Protein AF-A0A9E2FN53-F1 (afdb_monomer_lite)

Secondary structure (DSSP, 8-state):
----------SS--GGG---HHHHHHHHHHH-HHHHHHHHHHHS-HHHHTTS-HHHHHHHHHHHHHHHGGGS--S-HHHHHHHHHHHHHHHHHHHHHHHHHHHHSTTTGGGGHHHHTT--S--S--------TTTT-HHHHHHHHHHHHHHHHHHHTS-HHHHHHHHHHHHH------------

Sequence (184 aa):
MASHTVPSWTNGSNPLTSDSPAVWDRLMEAVGPASLLVVIESRMGPLLRCRVTSEDIWQETLLSAWRDRAKCEWRGLRSFRNWLLTIIDHRIRDAAEYENAAKRGGENAARLSSSLTGESSDRSHARPYPGPVGSTTPSRIAMHREQAAAMSAALETLPEELREVVRLRLFEQRVLQASLHESA

Structure (mmCIF, N/CA/C/O backbone):
data_AF-A0A9E2FN53-F1
#
_entry.id   AF-A0A9E2FN53-F1
#
loop_
_atom_site.group_PDB
_atom_site.id
_atom_site.type_symbol
_atom_site.label_atom_id
_atom_site.label_alt_id
_atom_site.label_comp_id
_atom_site.label_asym_id
_atom_site.label_entity_id
_atom_site.label_seq_id
_atom_site.pdbx_PDB_ins_code
_atom_site.Cartn_x
_atom_site.Cartn_y
_atom_site.Cartn_z
_atom_site.occupancy
_atom_site.B_iso_or_equiv
_atom_site.auth_seq_id
_atom_site.auth_comp_id
_atom_site.auth_asym_id
_atom_site.auth_atom_id
_atom_site.pdbx_PDB_model_num
ATOM 1 N N . MET A 1 1 ? -15.358 -12.481 -19.961 1.00 31.67 1 MET A N 1
ATOM 2 C CA . MET A 1 1 ? -14.074 -13.203 -19.831 1.00 31.67 1 MET A CA 1
ATOM 3 C C . MET A 1 1 ? -12.958 -12.242 -20.213 1.00 31.67 1 MET A C 1
ATOM 5 O O . MET A 1 1 ? -12.704 -12.065 -21.394 1.00 31.67 1 MET A O 1
ATOM 9 N N . ALA A 1 2 ? -12.387 -11.524 -19.243 1.00 31.00 2 ALA A N 1
ATOM 10 C CA . ALA A 1 2 ? -11.288 -10.597 -19.505 1.00 31.00 2 ALA A CA 1
ATOM 11 C C . ALA A 1 2 ? -9.974 -11.381 -19.456 1.00 31.00 2 ALA A C 1
ATOM 13 O O . ALA A 1 2 ? -9.556 -11.838 -18.393 1.00 31.00 2 ALA A O 1
ATOM 14 N N . SER A 1 3 ? -9.354 -11.583 -20.616 1.00 29.66 3 SER A N 1
ATOM 15 C CA . SER A 1 3 ? -8.007 -12.130 -20.720 1.00 29.66 3 SER A CA 1
ATOM 16 C C . SER A 1 3 ? -7.038 -11.168 -20.031 1.00 29.66 3 SER A C 1
ATOM 18 O O . SER A 1 3 ? -6.642 -10.158 -20.609 1.00 29.66 3 SER A O 1
ATOM 20 N N . HIS A 1 4 ? -6.671 -11.452 -18.780 1.00 39.59 4 HIS A N 1
ATOM 21 C CA . HIS A 1 4 ? -5.542 -10.807 -18.114 1.00 39.59 4 HIS A CA 1
ATOM 22 C C . HIS A 1 4 ? -4.253 -11.311 -18.769 1.00 39.59 4 HIS A C 1
ATOM 24 O O . HIS A 1 4 ? -3.571 -12.198 -18.258 1.00 39.59 4 HIS A O 1
ATOM 30 N N . THR A 1 5 ? -3.933 -10.771 -19.943 1.00 40.44 5 THR A N 1
ATOM 31 C CA . THR A 1 5 ? -2.620 -10.933 -20.558 1.00 40.44 5 THR A CA 1
ATOM 32 C C . THR A 1 5 ? -1.625 -10.225 -19.648 1.00 40.44 5 THR A C 1
ATOM 34 O O . THR A 1 5 ? -1.527 -8.999 -19.660 1.00 40.44 5 THR A O 1
ATOM 37 N N . VAL A 1 6 ? -0.931 -10.986 -18.798 1.00 50.19 6 VAL A N 1
ATOM 38 C CA . VAL A 1 6 ? 0.179 -10.461 -17.999 1.00 50.19 6 VAL A CA 1
ATOM 39 C C . VAL A 1 6 ? 1.179 -9.864 -18.992 1.00 50.19 6 VAL A C 1
ATOM 41 O O . VAL A 1 6 ? 1.632 -10.595 -19.876 1.00 50.19 6 VAL A O 1
ATOM 44 N N . PRO A 1 7 ? 1.504 -8.560 -18.911 1.00 55.38 7 PRO A N 1
ATOM 45 C CA . PRO A 1 7 ? 2.461 -7.962 -19.827 1.00 55.38 7 PRO A CA 1
ATOM 46 C C . PRO A 1 7 ? 3.769 -8.749 -19.750 1.00 55.38 7 PRO A C 1
ATOM 48 O O . PRO A 1 7 ? 4.306 -8.963 -18.660 1.00 55.38 7 PRO A O 1
ATOM 51 N N . SER A 1 8 ? 4.270 -9.216 -20.892 1.00 58.03 8 SER A N 1
ATOM 52 C CA . SER A 1 8 ? 5.570 -9.871 -20.965 1.00 58.03 8 SER A CA 1
ATOM 53 C C . SER A 1 8 ? 6.644 -8.808 -20.736 1.00 58.03 8 SER A C 1
ATOM 55 O O . SER A 1 8 ? 7.117 -8.164 -21.673 1.00 58.03 8 SER A O 1
ATOM 57 N N . TRP A 1 9 ? 7.001 -8.576 -19.470 1.00 64.19 9 TRP A N 1
ATOM 58 C CA . TRP A 1 9 ? 8.124 -7.730 -19.055 1.00 64.19 9 TRP A CA 1
ATOM 59 C C . TRP A 1 9 ? 9.454 -8.431 -19.386 1.00 64.19 9 TRP A C 1
ATOM 61 O O . TRP A 1 9 ? 10.271 -8.706 -18.512 1.00 64.19 9 TRP A O 1
ATOM 71 N N . THR A 1 10 ? 9.635 -8.813 -20.648 1.00 49.06 10 THR A N 1
ATOM 72 C CA . THR A 1 10 ? 10.727 -9.654 -21.135 1.00 49.06 10 THR A CA 1
ATOM 73 C C . THR A 1 10 ? 11.447 -8.928 -22.257 1.00 49.06 10 THR A C 1
ATOM 75 O O . THR A 1 10 ? 11.226 -9.231 -23.423 1.00 49.06 10 THR A O 1
ATOM 78 N N . ASN A 1 11 ? 12.281 -7.951 -21.899 1.00 47.12 11 ASN A N 1
ATOM 79 C CA . ASN A 1 11 ? 13.468 -7.597 -22.680 1.00 47.12 11 ASN A CA 1
ATOM 80 C C . ASN A 1 11 ? 14.359 -6.630 -21.886 1.00 47.12 11 ASN A C 1
ATOM 82 O O . ASN A 1 11 ? 14.246 -5.434 -22.105 1.00 47.12 11 ASN A O 1
ATOM 86 N N . GLY A 1 12 ? 15.181 -7.126 -20.948 1.00 53.44 12 GLY A N 1
ATOM 87 C CA . GLY A 1 12 ? 16.406 -6.489 -20.402 1.00 53.44 12 GLY A CA 1
ATOM 88 C C . GLY A 1 12 ? 16.379 -5.057 -19.824 1.00 53.44 12 GLY A C 1
ATOM 89 O O . GLY A 1 12 ? 17.343 -4.651 -19.185 1.00 53.44 12 GLY A O 1
ATOM 90 N N . SER A 1 13 ? 15.317 -4.284 -20.017 1.00 66.50 13 SER A N 1
ATOM 91 C CA . SER A 1 13 ? 15.192 -2.881 -19.651 1.00 66.50 13 SER A CA 1
ATOM 92 C C . SER A 1 13 ? 14.322 -2.775 -18.413 1.00 66.50 13 SER A C 1
ATOM 94 O O . SER A 1 13 ? 13.210 -3.301 -18.376 1.00 66.50 13 SER A O 1
ATOM 96 N N . ASN A 1 14 ? 14.833 -2.091 -17.393 1.00 77.75 14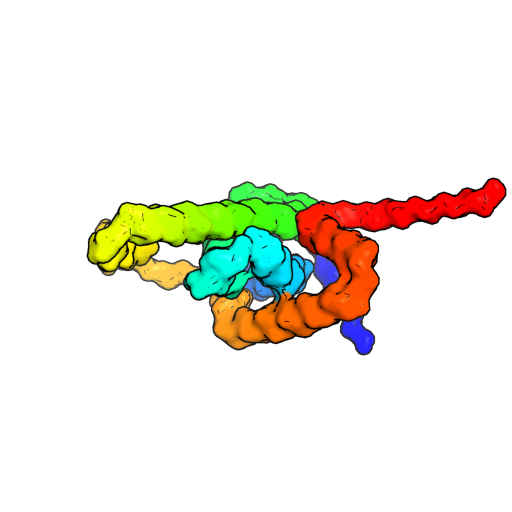 ASN A N 1
ATOM 97 C CA . ASN A 1 14 ? 14.089 -1.819 -16.175 1.00 77.75 14 ASN A CA 1
ATOM 98 C C . ASN A 1 14 ? 12.906 -0.876 -16.501 1.00 77.75 14 ASN A C 1
ATOM 100 O O . ASN A 1 14 ? 13.142 0.286 -16.837 1.00 77.75 14 ASN A O 1
ATOM 104 N N . PRO A 1 15 ? 11.635 -1.318 -16.414 1.00 81.88 15 PRO A N 1
ATOM 105 C CA . PRO A 1 15 ? 10.490 -0.455 -16.706 1.00 81.88 15 PRO A CA 1
ATOM 106 C C . PRO A 1 15 ? 10.360 0.702 -15.703 1.00 81.88 15 PRO A C 1
ATOM 108 O O . PRO A 1 15 ? 9.745 1.714 -16.025 1.00 81.88 15 PRO A O 1
ATOM 111 N N . LEU A 1 16 ? 10.975 0.590 -14.519 1.00 80.81 16 LEU A N 1
ATOM 112 C CA . LEU A 1 16 ? 10.968 1.623 -13.478 1.00 80.81 16 LEU A CA 1
ATOM 113 C C . LEU A 1 16 ? 11.791 2.856 -13.843 1.00 80.81 16 LEU A C 1
ATOM 115 O O . LEU A 1 16 ? 11.551 3.932 -13.303 1.00 80.81 16 LEU A O 1
ATOM 119 N N . THR A 1 17 ? 12.766 2.710 -14.740 1.00 80.06 17 THR A N 1
ATOM 120 C CA . THR A 1 17 ? 13.596 3.825 -15.212 1.00 80.06 17 THR A CA 1
ATOM 121 C C . THR A 1 17 ? 13.047 4.455 -16.487 1.00 80.06 17 THR A C 1
ATOM 123 O O . THR A 1 17 ? 13.680 5.346 -17.037 1.00 80.06 17 THR A O 1
ATOM 126 N N . SER A 1 18 ? 11.895 3.995 -16.987 1.00 79.88 18 SER A N 1
ATOM 127 C CA . SER A 1 18 ? 11.250 4.615 -18.140 1.00 79.88 18 SER A CA 1
ATOM 128 C C . SER A 1 18 ? 10.656 5.970 -17.755 1.00 79.88 18 SER A C 1
ATOM 130 O O . SER A 1 18 ? 9.928 6.072 -16.770 1.00 79.88 18 SER A O 1
ATOM 132 N N . ASP A 1 19 ? 10.899 6.991 -18.576 1.00 74.44 19 ASP A N 1
ATOM 133 C CA . ASP A 1 19 ? 10.274 8.312 -18.423 1.00 74.44 19 ASP A CA 1
ATOM 134 C C . ASP A 1 19 ? 8.833 8.357 -18.965 1.00 74.44 19 ASP A C 1
ATOM 136 O O . ASP A 1 19 ? 8.161 9.383 -18.876 1.00 74.44 19 ASP A O 1
ATOM 140 N N . SER A 1 20 ? 8.333 7.257 -19.541 1.00 79.19 20 SER A N 1
ATOM 141 C CA . SER A 1 20 ? 6.978 7.188 -20.088 1.00 79.19 20 SER A CA 1
ATOM 142 C C . SER A 1 20 ? 5.936 6.962 -18.981 1.00 79.19 20 SER A C 1
ATOM 144 O O . SER A 1 20 ? 5.936 5.894 -18.358 1.00 79.19 20 SER A O 1
ATOM 146 N N . PRO A 1 21 ? 4.958 7.875 -18.797 1.00 76.00 21 PRO A N 1
ATOM 147 C CA . PRO A 1 21 ? 3.884 7.691 -17.816 1.00 76.00 21 PRO A CA 1
ATOM 148 C C . PRO A 1 21 ? 3.045 6.431 -18.075 1.00 76.00 21 PRO A C 1
ATOM 150 O O . PRO A 1 21 ? 2.583 5.782 -17.143 1.00 76.00 21 PRO A O 1
ATOM 153 N N . ALA A 1 22 ? 2.899 6.032 -19.342 1.00 80.69 22 ALA A N 1
ATOM 154 C CA . ALA A 1 22 ? 2.131 4.848 -19.721 1.00 80.69 22 ALA A CA 1
ATOM 155 C C . ALA A 1 22 ? 2.781 3.534 -19.252 1.00 80.69 22 ALA A C 1
ATOM 157 O O . ALA A 1 22 ? 2.076 2.561 -18.985 1.00 80.69 22 ALA A O 1
ATOM 158 N N . VAL A 1 23 ? 4.116 3.485 -19.159 1.00 83.88 23 VAL A N 1
ATOM 159 C CA . VAL A 1 23 ? 4.836 2.308 -18.646 1.00 83.88 23 VAL A CA 1
ATOM 160 C C . VAL A 1 23 ? 4.596 2.166 -17.148 1.00 83.88 23 VAL A C 1
ATOM 162 O O . VAL A 1 23 ? 4.296 1.066 -16.683 1.00 83.88 23 VAL A O 1
ATOM 165 N N . TRP A 1 24 ? 4.650 3.281 -16.418 1.00 83.44 24 TRP A N 1
ATOM 166 C CA . TRP A 1 24 ? 4.342 3.315 -14.993 1.00 83.44 24 TRP A CA 1
ATOM 167 C C . TRP A 1 24 ? 2.896 2.904 -14.711 1.00 83.44 24 TRP A C 1
ATOM 169 O O . TRP A 1 24 ? 2.668 2.018 -13.892 1.00 83.44 24 TRP A O 1
ATOM 179 N N . ASP A 1 25 ? 1.927 3.468 -15.435 1.00 83.44 25 ASP A N 1
ATOM 180 C CA . ASP A 1 25 ? 0.513 3.130 -15.256 1.00 83.44 25 ASP A CA 1
ATOM 181 C C . ASP A 1 25 ? 0.260 1.634 -15.484 1.00 83.44 25 ASP A C 1
ATOM 183 O O . ASP A 1 25 ? -0.358 0.976 -14.653 1.00 83.44 25 ASP A O 1
ATOM 187 N N . ARG A 1 26 ? 0.798 1.049 -16.564 1.00 85.50 26 ARG A N 1
ATOM 188 C CA . ARG A 1 26 ? 0.669 -0.400 -16.815 1.00 85.50 26 ARG A CA 1
ATOM 189 C C . ARG A 1 26 ? 1.312 -1.240 -15.720 1.00 85.50 26 ARG A C 1
ATOM 191 O O . ARG A 1 26 ? 0.805 -2.313 -15.400 1.00 85.50 26 ARG A O 1
ATOM 198 N N . LEU A 1 27 ? 2.428 -0.776 -15.165 1.00 87.44 27 LEU A N 1
ATOM 199 C CA . LEU A 1 27 ? 3.096 -1.460 -14.070 1.00 87.44 27 LEU A CA 1
ATOM 200 C C . LEU A 1 27 ? 2.262 -1.406 -12.785 1.00 87.44 27 LEU A C 1
ATOM 202 O O . LEU A 1 27 ? 2.138 -2.424 -12.104 1.00 87.44 27 LEU A O 1
ATOM 206 N N . MET A 1 28 ? 1.660 -0.252 -12.491 1.00 87.50 28 MET A N 1
ATOM 207 C CA . MET A 1 28 ? 0.747 -0.072 -11.364 1.00 87.50 28 MET A CA 1
ATOM 208 C C . MET A 1 28 ? -0.486 -0.966 -11.491 1.00 87.50 28 MET A C 1
ATOM 210 O O . MET A 1 28 ? -0.826 -1.666 -10.543 1.00 87.50 28 MET A O 1
ATOM 214 N N . GLU A 1 29 ? -1.104 -1.039 -12.668 1.00 88.56 29 GLU A N 1
ATOM 215 C CA . GLU A 1 29 ? -2.225 -1.960 -12.895 1.00 88.56 29 GLU A CA 1
ATOM 216 C C . GLU A 1 29 ? -1.788 -3.428 -12.739 1.00 88.56 29 GLU A C 1
ATOM 218 O O . GLU A 1 29 ? -2.484 -4.231 -12.116 1.00 88.56 29 GLU A O 1
ATOM 223 N N . ALA A 1 30 ? -0.596 -3.789 -13.231 1.00 87.88 30 ALA A N 1
ATOM 224 C CA . ALA A 1 30 ? -0.082 -5.154 -13.146 1.00 87.88 30 ALA A CA 1
ATOM 225 C C . ALA A 1 30 ? 0.218 -5.607 -11.707 1.00 87.88 30 ALA A C 1
ATOM 227 O O . ALA A 1 30 ? 0.055 -6.789 -11.399 1.00 87.88 30 ALA A O 1
ATOM 228 N N . VAL A 1 31 ? 0.641 -4.706 -10.808 1.00 87.75 31 VAL A N 1
ATOM 229 C CA . VAL A 1 31 ? 0.847 -5.072 -9.394 1.00 87.75 31 VAL A CA 1
ATOM 230 C C . VAL A 1 31 ? -0.462 -5.288 -8.637 1.00 87.75 31 VAL A C 1
ATOM 232 O O . VAL A 1 31 ? -0.418 -5.882 -7.563 1.00 87.75 31 VAL A O 1
ATOM 235 N N . GLY A 1 32 ? -1.606 -4.867 -9.184 1.00 89.06 32 GLY A N 1
ATOM 236 C CA . GLY A 1 32 ? -2.933 -5.051 -8.599 1.00 89.06 32 GLY A CA 1
ATOM 237 C C . GLY A 1 32 ? -3.188 -4.144 -7.389 1.00 89.06 32 GLY A C 1
ATOM 238 O O . GLY A 1 32 ? -3.173 -4.643 -6.259 1.00 89.06 32 GLY A O 1
ATOM 239 N N . PRO A 1 33 ? -3.464 -2.842 -7.585 1.00 90.31 33 PRO A N 1
ATOM 240 C CA . PRO A 1 33 ? -3.586 -1.862 -6.500 1.00 90.31 33 PRO A CA 1
ATOM 241 C C . PRO A 1 33 ? -4.686 -2.197 -5.489 1.00 90.31 33 PRO A C 1
ATOM 243 O O . PRO A 1 33 ? -4.452 -2.110 -4.288 1.00 90.31 33 PRO A O 1
ATOM 246 N N . ALA A 1 34 ? -5.841 -2.694 -5.945 1.00 89.75 34 ALA A N 1
ATOM 247 C CA . ALA A 1 34 ? -6.929 -3.128 -5.063 1.00 89.75 34 ALA A CA 1
ATOM 248 C C . ALA A 1 34 ? -6.468 -4.188 -4.045 1.00 89.75 34 ALA A C 1
ATOM 250 O O . ALA A 1 34 ? -6.806 -4.140 -2.866 1.00 89.75 34 ALA A O 1
ATOM 251 N N . SER A 1 35 ? -5.619 -5.121 -4.483 1.00 90.88 35 SER A N 1
ATOM 252 C CA . SER A 1 35 ? -5.038 -6.145 -3.608 1.00 90.88 35 SER A CA 1
ATOM 253 C C . SER A 1 35 ? -4.026 -5.598 -2.611 1.00 90.88 35 SER A C 1
ATOM 255 O O . SER A 1 35 ? -3.898 -6.143 -1.519 1.00 90.88 35 SER A O 1
ATOM 257 N N . LEU A 1 36 ? -3.324 -4.517 -2.958 1.00 92.69 36 LEU A N 1
ATOM 258 C CA . LEU A 1 36 ? -2.435 -3.824 -2.032 1.00 92.69 36 LEU A CA 1
ATOM 259 C C . LEU A 1 36 ? -3.226 -2.997 -1.017 1.00 92.69 36 LEU A C 1
ATOM 261 O O . LEU A 1 36 ? -2.848 -2.999 0.146 1.00 92.69 36 LEU A O 1
ATOM 265 N N . LEU A 1 37 ? -4.346 -2.380 -1.409 1.00 92.81 37 LEU A N 1
ATOM 266 C CA . LEU A 1 37 ? -5.246 -1.683 -0.483 1.00 92.81 37 LEU A CA 1
ATOM 267 C C . LEU A 1 37 ? -5.807 -2.628 0.584 1.00 92.81 37 LEU A C 1
ATOM 269 O O . LEU A 1 37 ? -5.724 -2.314 1.766 1.00 92.81 37 LEU A O 1
ATOM 273 N N . VAL A 1 38 ? -6.261 -3.826 0.204 1.00 91.25 38 VAL A N 1
ATOM 274 C CA . VAL A 1 38 ? -6.703 -4.835 1.187 1.00 91.25 38 VAL A CA 1
ATOM 275 C C . VAL A 1 38 ? -5.562 -5.269 2.110 1.00 91.25 38 VAL A C 1
ATOM 277 O O . VAL A 1 38 ? -5.758 -5.425 3.316 1.00 91.25 38 VAL A O 1
ATOM 280 N N . VAL A 1 39 ? -4.342 -5.414 1.582 1.00 91.56 39 VAL A N 1
ATOM 281 C CA . VAL A 1 39 ? -3.162 -5.701 2.411 1.00 91.56 39 VAL A CA 1
ATOM 282 C C . VAL A 1 39 ? -2.886 -4.558 3.390 1.00 91.56 39 VAL A C 1
ATOM 284 O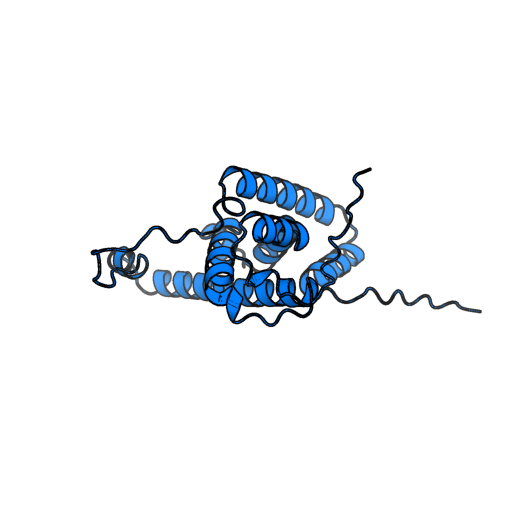 O . VAL A 1 39 ? -2.689 -4.831 4.575 1.00 91.56 39 VAL A O 1
ATOM 287 N N . ILE A 1 40 ? -2.919 -3.305 2.932 1.00 93.12 40 ILE A N 1
ATOM 288 C CA . ILE A 1 40 ? -2.750 -2.109 3.766 1.00 93.12 40 ILE A CA 1
ATOM 289 C C . ILE A 1 40 ? -3.788 -2.110 4.886 1.00 93.12 40 ILE A C 1
ATOM 291 O O . ILE A 1 40 ? -3.415 -2.083 6.057 1.00 93.12 40 ILE A O 1
ATOM 295 N N . GLU A 1 41 ? -5.073 -2.239 4.551 1.00 91.38 41 GLU A N 1
ATOM 296 C CA . GLU A 1 41 ? -6.154 -2.275 5.536 1.00 91.38 41 GLU A CA 1
ATOM 297 C C . GLU A 1 41 ? -5.912 -3.362 6.567 1.00 91.38 41 GLU A C 1
ATOM 299 O O . GLU A 1 41 ? -5.932 -3.093 7.765 1.00 91.38 41 GLU A O 1
ATOM 304 N N . SER A 1 42 ? -5.583 -4.572 6.126 1.00 88.94 42 SER A N 1
ATOM 305 C CA . SER A 1 42 ? -5.343 -5.700 7.020 1.00 88.94 42 SER A CA 1
ATOM 306 C C . SER A 1 42 ? -4.152 -5.510 7.976 1.00 88.94 42 SER A C 1
ATOM 308 O O . SER A 1 42 ? -4.135 -6.130 9.039 1.00 88.94 42 SER A O 1
ATOM 310 N N . ARG A 1 43 ? -3.178 -4.660 7.613 1.00 90.12 43 ARG A N 1
ATOM 311 C CA . ARG A 1 43 ? -1.990 -4.319 8.415 1.00 90.12 43 ARG A CA 1
ATOM 312 C C . ARG A 1 43 ? -2.226 -3.126 9.338 1.00 90.12 43 ARG A C 1
ATOM 314 O O . ARG A 1 43 ? -1.605 -3.040 10.395 1.00 90.12 43 ARG A O 1
ATOM 321 N N . MET A 1 44 ? -3.123 -2.214 8.971 1.00 90.19 44 MET A N 1
ATOM 322 C CA . MET A 1 44 ? -3.506 -1.096 9.827 1.00 90.19 44 MET A CA 1
ATOM 323 C C . MET A 1 44 ? -4.295 -1.627 11.028 1.00 90.19 44 MET A C 1
ATOM 325 O O . MET A 1 44 ? -5.359 -2.216 10.868 1.00 90.19 44 MET A O 1
ATOM 329 N N . GLY A 1 45 ? -3.795 -1.427 12.248 1.00 86.62 45 GLY A N 1
ATOM 330 C CA . GLY A 1 45 ? -4.569 -1.742 13.451 1.00 86.62 45 GLY A CA 1
ATOM 331 C C . GLY A 1 45 ? -5.860 -0.903 13.532 1.00 86.62 45 GLY A C 1
ATOM 332 O O . GLY A 1 45 ? -5.905 0.185 12.951 1.00 86.62 45 GLY A O 1
ATOM 333 N N . PRO A 1 46 ? -6.894 -1.335 14.286 1.00 85.19 46 PRO A N 1
ATOM 334 C CA . PRO A 1 46 ? -8.192 -0.648 14.341 1.00 85.19 46 PRO A CA 1
ATOM 335 C C . PRO A 1 46 ? -8.085 0.843 14.684 1.00 85.19 46 PRO A C 1
ATOM 337 O O . PRO A 1 46 ? -8.744 1.675 14.074 1.00 85.19 46 PRO A O 1
ATOM 340 N N . LEU A 1 47 ? -7.192 1.192 15.616 1.00 84.31 47 LEU A N 1
ATOM 341 C CA . LEU A 1 47 ? -6.967 2.575 16.038 1.00 84.31 47 LEU A CA 1
ATOM 342 C C . LEU A 1 47 ? -6.364 3.459 14.940 1.00 84.31 47 LEU A C 1
ATOM 344 O O . LEU A 1 47 ? -6.678 4.645 14.890 1.00 84.31 47 LEU A O 1
ATOM 348 N N . LEU A 1 48 ? -5.497 2.899 14.091 1.00 87.56 48 LEU A N 1
ATOM 349 C CA . LEU A 1 48 ? -4.883 3.636 12.989 1.00 87.56 48 LEU A CA 1
ATOM 350 C C . LEU A 1 48 ? -5.904 3.879 11.872 1.00 87.56 48 LEU A C 1
ATOM 352 O O . LEU A 1 48 ? -5.981 4.990 11.356 1.00 87.56 48 LEU A O 1
ATOM 356 N N . ARG A 1 49 ? -6.753 2.883 11.572 1.00 88.25 49 ARG A N 1
ATOM 357 C CA . ARG A 1 49 ? -7.827 3.002 10.566 1.00 88.25 49 ARG A CA 1
ATOM 358 C C . ARG A 1 49 ? -8.856 4.090 10.887 1.00 88.25 49 ARG A C 1
ATOM 360 O O . ARG A 1 49 ? -9.490 4.606 9.978 1.00 88.25 49 ARG A O 1
ATOM 367 N N . CYS A 1 50 ? -9.027 4.456 12.159 1.00 87.44 50 CYS A N 1
ATOM 368 C CA . CYS A 1 50 ? -9.922 5.552 12.545 1.00 87.44 50 CYS A CA 1
ATOM 369 C C . CYS A 1 50 ? -9.385 6.948 12.187 1.00 87.44 50 CYS A C 1
ATOM 371 O O . CYS A 1 50 ? -10.130 7.918 12.302 1.00 87.44 50 CYS A O 1
ATOM 373 N N . ARG A 1 51 ? -8.097 7.075 11.849 1.00 86.06 51 ARG A N 1
ATOM 374 C CA . ARG A 1 51 ? -7.424 8.375 11.674 1.00 86.06 51 ARG A CA 1
ATOM 375 C C . ARG A 1 51 ? -6.737 8.533 10.329 1.00 86.06 51 ARG A C 1
ATOM 377 O O . ARG A 1 51 ? -6.648 9.646 9.831 1.00 86.06 51 ARG A O 1
ATOM 384 N N . VAL A 1 52 ? -6.270 7.428 9.764 1.00 89.75 52 VAL A N 1
ATOM 385 C CA . VAL A 1 52 ? -5.578 7.377 8.480 1.00 89.75 52 VAL A CA 1
ATOM 386 C C . VAL A 1 52 ? -6.324 6.395 7.594 1.00 89.75 52 VAL A C 1
ATOM 388 O O . VAL A 1 52 ? -6.715 5.318 8.058 1.00 89.75 52 VAL A O 1
ATOM 391 N N . THR A 1 53 ? -6.530 6.750 6.329 1.00 89.88 53 THR A N 1
ATOM 392 C CA . THR A 1 53 ? -7.159 5.844 5.365 1.00 89.88 53 THR A CA 1
ATOM 393 C C . THR A 1 53 ? -6.114 4.956 4.686 1.00 89.88 53 THR A C 1
ATOM 395 O O . THR A 1 53 ? -4.931 5.290 4.605 1.00 89.88 53 THR A O 1
ATOM 398 N N . SER A 1 54 ? -6.537 3.797 4.178 1.00 90.69 54 SER A N 1
ATOM 399 C CA . SER A 1 54 ? -5.671 2.922 3.376 1.00 90.69 54 SER A CA 1
ATOM 400 C C . SER A 1 54 ? -5.208 3.594 2.077 1.00 90.69 54 SER A C 1
ATOM 402 O O . SER A 1 54 ? -4.104 3.328 1.601 1.00 90.69 54 SER A O 1
ATOM 404 N N . GLU A 1 55 ? -6.021 4.505 1.540 1.00 89.38 55 GLU A N 1
ATOM 405 C CA . GLU A 1 55 ? -5.696 5.331 0.378 1.00 89.38 55 GLU A CA 1
ATOM 406 C C . GLU A 1 55 ? -4.565 6.316 0.662 1.00 89.38 55 GLU A C 1
ATOM 408 O O . GLU A 1 55 ? -3.677 6.438 -0.177 1.00 89.38 55 GLU A O 1
ATOM 413 N N . ASP A 1 56 ? -4.542 6.959 1.833 1.00 89.44 56 ASP A N 1
ATOM 414 C CA . ASP A 1 56 ? -3.465 7.890 2.205 1.00 89.44 56 ASP A CA 1
ATOM 415 C C . ASP A 1 56 ? -2.115 7.160 2.232 1.00 89.44 56 ASP A C 1
ATOM 417 O O . ASP A 1 56 ? -1.142 7.579 1.601 1.00 89.44 56 ASP A O 1
ATOM 421 N N . ILE A 1 57 ? -2.082 5.982 2.867 1.00 92.38 57 ILE A N 1
ATOM 422 C CA . ILE A 1 57 ? -0.900 5.110 2.887 1.00 92.38 57 ILE A CA 1
ATOM 423 C C . ILE A 1 57 ? -0.495 4.692 1.468 1.00 92.38 57 ILE A C 1
ATOM 425 O O . ILE A 1 57 ? 0.697 4.659 1.138 1.00 92.38 57 ILE A O 1
ATOM 429 N N . TRP A 1 58 ? -1.464 4.360 0.612 1.00 92.00 58 TRP A N 1
ATOM 430 C CA . TRP A 1 58 ? -1.197 3.983 -0.773 1.00 92.00 58 TRP A CA 1
ATOM 431 C C . TRP A 1 58 ? -0.632 5.149 -1.592 1.00 92.00 58 TRP A C 1
ATOM 433 O O . TRP A 1 58 ? 0.347 4.971 -2.317 1.00 92.00 58 TRP A O 1
ATOM 443 N N . GLN A 1 59 ? -1.178 6.354 -1.443 1.00 88.69 59 GLN A N 1
ATOM 444 C CA . GLN A 1 59 ? -0.684 7.556 -2.113 1.00 88.69 59 GLN A CA 1
ATOM 445 C C . GLN A 1 59 ? 0.755 7.880 -1.694 1.00 88.69 59 GLN A C 1
ATOM 447 O O . GLN A 1 59 ? 1.616 8.079 -2.554 1.00 88.69 59 GLN A O 1
ATOM 452 N N . GLU A 1 60 ? 1.062 7.853 -0.395 1.00 89.81 60 GLU A N 1
ATOM 453 C CA . GLU A 1 60 ? 2.431 8.049 0.097 1.00 89.81 60 GLU A CA 1
ATOM 454 C C . GLU A 1 60 ? 3.398 6.966 -0.396 1.00 89.81 60 GLU A C 1
ATOM 456 O O . GLU A 1 60 ? 4.565 7.244 -0.705 1.00 89.81 60 GLU A O 1
ATOM 461 N N . THR A 1 61 ? 2.909 5.727 -0.499 1.00 92.25 61 THR A N 1
ATOM 462 C CA . THR A 1 61 ? 3.662 4.611 -1.075 1.00 92.25 61 THR A CA 1
ATOM 463 C C . THR A 1 61 ? 4.010 4.899 -2.529 1.00 92.25 61 THR A C 1
ATOM 465 O O . THR A 1 61 ? 5.171 4.757 -2.904 1.00 92.25 61 THR A O 1
ATOM 468 N N . LEU A 1 62 ? 3.048 5.343 -3.343 1.00 89.75 62 LEU A N 1
ATOM 469 C CA . LEU A 1 62 ? 3.274 5.683 -4.749 1.00 89.75 62 LEU A CA 1
ATOM 470 C C . LEU A 1 62 ? 4.277 6.828 -4.914 1.00 89.75 62 LEU A C 1
ATOM 472 O O . LEU A 1 62 ? 5.164 6.742 -5.764 1.00 89.75 62 LEU A O 1
ATOM 476 N N . LEU A 1 63 ? 4.183 7.870 -4.084 1.00 88.25 63 LEU A N 1
ATOM 477 C CA . LEU A 1 63 ? 5.126 8.993 -4.095 1.00 88.25 63 LEU A CA 1
ATOM 478 C C . LEU A 1 63 ? 6.549 8.538 -3.744 1.00 88.25 63 LEU A C 1
ATOM 480 O O . LEU A 1 63 ? 7.507 8.871 -4.447 1.00 88.25 63 LEU A O 1
ATOM 484 N N . SER A 1 64 ? 6.685 7.732 -2.689 1.00 89.06 64 SER A N 1
ATOM 485 C CA . SER A 1 64 ? 7.972 7.169 -2.267 1.00 89.06 64 SER A CA 1
ATOM 486 C C . SER A 1 64 ? 8.543 6.236 -3.335 1.00 89.06 64 SER A C 1
ATOM 488 O O . SER A 1 64 ? 9.713 6.346 -3.696 1.00 89.06 64 SER A O 1
ATOM 490 N N . ALA A 1 65 ? 7.703 5.369 -3.903 1.00 91.12 65 ALA A N 1
ATOM 491 C CA . ALA A 1 65 ? 8.077 4.447 -4.965 1.00 91.12 65 ALA A CA 1
ATOM 492 C C . ALA A 1 65 ? 8.536 5.193 -6.219 1.00 91.12 65 ALA A C 1
ATOM 494 O O . ALA A 1 65 ? 9.548 4.827 -6.805 1.00 91.12 65 ALA A O 1
ATOM 495 N N . TRP A 1 66 ? 7.852 6.268 -6.616 1.00 86.81 66 TRP A N 1
ATOM 496 C CA . TRP A 1 66 ? 8.268 7.088 -7.751 1.00 86.81 66 TRP A CA 1
ATOM 497 C C . TRP A 1 66 ? 9.623 7.758 -7.510 1.00 86.81 66 TRP A C 1
ATOM 499 O O . TRP A 1 66 ? 10.490 7.745 -8.388 1.00 86.81 66 TRP A O 1
ATOM 509 N N . ARG A 1 67 ? 9.829 8.328 -6.318 1.00 86.62 67 ARG A N 1
ATOM 510 C CA . ARG A 1 67 ? 11.088 8.985 -5.943 1.00 86.62 67 ARG A CA 1
ATOM 511 C C . ARG A 1 67 ? 12.257 8.000 -5.923 1.00 86.62 67 ARG A C 1
ATOM 513 O O . ARG A 1 67 ? 13.327 8.304 -6.440 1.00 86.62 67 ARG A O 1
ATOM 520 N N . ASP A 1 68 ? 12.045 6.823 -5.346 1.00 87.88 68 ASP A N 1
ATOM 521 C CA . ASP A 1 68 ? 13.086 5.822 -5.113 1.00 87.88 68 ASP A CA 1
ATOM 522 C C . ASP A 1 68 ? 13.148 4.741 -6.214 1.00 87.88 68 ASP A C 1
ATOM 524 O O . ASP A 1 68 ? 13.916 3.786 -6.096 1.00 87.88 68 ASP A O 1
ATOM 528 N N . ARG A 1 69 ? 12.407 4.903 -7.324 1.00 87.06 69 ARG A N 1
ATOM 529 C CA . ARG A 1 69 ? 12.284 3.915 -8.420 1.00 87.06 69 ARG A CA 1
ATOM 530 C C . ARG A 1 69 ? 13.619 3.465 -9.014 1.00 87.06 69 ARG A C 1
ATOM 532 O O . ARG A 1 69 ? 13.769 2.301 -9.367 1.00 87.06 69 ARG A O 1
ATOM 539 N N . ALA A 1 70 ? 14.605 4.364 -9.072 1.00 85.38 70 ALA A N 1
ATOM 540 C CA . ALA A 1 70 ? 15.948 4.070 -9.576 1.00 85.38 70 ALA A CA 1
ATOM 541 C C . ALA A 1 70 ? 16.764 3.156 -8.642 1.00 85.38 70 ALA A C 1
ATOM 543 O O . ALA A 1 70 ? 17.705 2.509 -9.089 1.00 85.38 70 ALA A O 1
ATOM 544 N N . LYS A 1 71 ? 16.409 3.090 -7.351 1.00 85.75 71 LYS A N 1
ATOM 545 C CA . LYS A 1 71 ? 17.059 2.224 -6.353 1.00 85.75 71 LYS A CA 1
ATOM 546 C C . LYS A 1 71 ? 16.483 0.807 -6.350 1.00 85.75 71 LYS A C 1
ATOM 548 O O . LYS A 1 71 ? 17.066 -0.084 -5.739 1.00 85.75 71 LYS A O 1
ATOM 553 N N . CYS A 1 72 ? 15.326 0.596 -6.976 1.00 85.00 72 CYS A N 1
ATOM 554 C CA . CYS A 1 72 ? 14.688 -0.709 -7.025 1.00 85.00 72 CYS A CA 1
ATOM 555 C C . CYS A 1 72 ? 15.383 -1.597 -8.062 1.00 85.00 72 CYS A C 1
ATOM 557 O O . CYS A 1 72 ? 15.396 -1.302 -9.261 1.00 85.00 72 CYS A O 1
ATOM 559 N N . GLU A 1 73 ? 15.937 -2.715 -7.599 1.00 84.81 73 GLU A N 1
ATOM 560 C CA . GLU A 1 73 ? 16.480 -3.734 -8.484 1.00 84.81 73 GLU A CA 1
ATOM 561 C C . GLU A 1 73 ? 15.336 -4.513 -9.148 1.00 84.81 73 GLU A C 1
ATOM 563 O O . GLU A 1 73 ? 14.602 -5.282 -8.513 1.00 84.81 73 GLU A O 1
ATOM 568 N N . TRP A 1 74 ? 15.173 -4.311 -10.454 1.00 86.00 74 TRP A N 1
ATOM 569 C CA . TRP A 1 74 ? 14.147 -4.999 -11.223 1.00 86.00 74 TRP A CA 1
ATOM 570 C C . TRP A 1 74 ? 14.534 -6.456 -11.483 1.00 86.00 74 TRP A C 1
ATOM 572 O O . TRP A 1 74 ? 15.399 -6.752 -12.303 1.00 86.00 74 TRP A O 1
ATOM 582 N N . ARG A 1 75 ? 13.825 -7.378 -10.827 1.00 86.31 75 ARG A N 1
ATOM 583 C CA . ARG A 1 75 ? 13.883 -8.830 -11.068 1.00 86.31 75 ARG A CA 1
ATOM 584 C C . ARG A 1 75 ? 12.523 -9.377 -11.521 1.00 86.31 75 ARG A C 1
ATOM 586 O O . ARG A 1 75 ? 12.245 -10.568 -11.400 1.00 86.31 75 ARG A O 1
ATOM 593 N N . GLY A 1 76 ? 11.660 -8.488 -12.017 1.00 86.25 76 GLY A N 1
ATOM 594 C CA . GLY A 1 76 ? 10.293 -8.776 -12.440 1.00 86.25 76 GLY A CA 1
ATOM 595 C C . GLY A 1 76 ? 9.218 -8.211 -11.508 1.00 86.25 76 GLY A C 1
ATOM 596 O O . GLY A 1 76 ? 9.484 -7.659 -10.440 1.00 86.25 76 GLY A O 1
ATOM 597 N N . LEU A 1 77 ? 7.960 -8.396 -11.910 1.00 86.38 77 LEU A N 1
ATOM 598 C CA . LEU A 1 77 ? 6.791 -7.813 -11.242 1.00 86.38 77 LEU A CA 1
ATOM 599 C C . LEU A 1 77 ? 6.666 -8.214 -9.762 1.00 86.38 77 LEU A C 1
ATOM 601 O O . LEU A 1 77 ? 6.260 -7.414 -8.925 1.00 86.38 77 LEU A O 1
ATOM 605 N N . ARG A 1 78 ? 7.053 -9.449 -9.432 1.00 85.88 78 ARG A N 1
ATOM 606 C CA . ARG A 1 78 ? 7.059 -9.973 -8.061 1.00 85.88 78 ARG A CA 1
ATOM 607 C C . ARG A 1 78 ? 8.047 -9.235 -7.158 1.00 85.88 78 ARG A C 1
ATOM 609 O O . ARG A 1 78 ? 7.685 -8.877 -6.042 1.00 85.88 78 ARG A O 1
ATOM 616 N N . SER A 1 79 ? 9.283 -9.007 -7.617 1.00 87.56 79 SER A N 1
ATOM 617 C CA . SER A 1 79 ? 10.279 -8.291 -6.806 1.00 87.56 79 SER A CA 1
ATOM 618 C C . SER A 1 79 ? 9.854 -6.843 -6.594 1.00 87.56 79 SER A C 1
ATOM 620 O O . SER A 1 79 ? 9.979 -6.321 -5.491 1.00 87.56 79 SER A O 1
ATOM 622 N N . PHE A 1 80 ? 9.270 -6.235 -7.626 1.00 89.88 80 PHE A N 1
ATOM 623 C CA . PHE A 1 80 ? 8.725 -4.892 -7.544 1.00 89.88 80 PHE A CA 1
ATOM 624 C C . PHE A 1 80 ? 7.553 -4.791 -6.561 1.00 89.88 80 PHE A C 1
ATOM 626 O O . PHE A 1 80 ? 7.548 -3.918 -5.697 1.00 89.88 80 PHE A O 1
ATOM 633 N N . ARG A 1 81 ? 6.591 -5.720 -6.612 1.00 90.62 81 ARG A N 1
ATOM 634 C CA . ARG A 1 81 ? 5.493 -5.754 -5.637 1.00 90.62 81 ARG A CA 1
ATOM 635 C C . ARG A 1 81 ? 6.002 -5.960 -4.208 1.00 90.62 81 ARG A C 1
ATOM 637 O O . ARG A 1 81 ? 5.515 -5.291 -3.304 1.00 90.62 81 ARG A O 1
ATOM 644 N N . ASN A 1 82 ? 6.983 -6.837 -3.992 1.00 90.31 82 ASN A N 1
ATOM 645 C CA . ASN A 1 82 ? 7.589 -7.017 -2.668 1.00 90.31 82 ASN A CA 1
ATOM 646 C C . ASN A 1 82 ? 8.259 -5.732 -2.168 1.00 90.31 82 ASN A C 1
ATOM 648 O O . ASN A 1 82 ? 8.118 -5.384 -1.001 1.00 90.31 82 ASN A O 1
ATOM 652 N N . TRP A 1 83 ? 8.929 -5.001 -3.057 1.00 92.56 83 TRP A N 1
ATOM 653 C CA . TRP A 1 83 ? 9.497 -3.698 -2.732 1.00 92.56 83 TRP A CA 1
ATOM 654 C C . TRP A 1 83 ? 8.419 -2.670 -2.351 1.00 92.56 83 TRP A C 1
ATOM 656 O O . TRP A 1 83 ? 8.575 -1.975 -1.349 1.00 92.56 83 TRP A O 1
ATOM 666 N N . LEU A 1 84 ? 7.284 -2.630 -3.064 1.00 93.44 84 LEU A N 1
ATOM 667 C CA . LEU A 1 84 ? 6.133 -1.804 -2.672 1.00 93.44 84 LEU A CA 1
ATOM 668 C C . LEU A 1 84 ? 5.589 -2.191 -1.291 1.00 93.44 84 LEU A C 1
ATOM 670 O O . LEU A 1 84 ? 5.295 -1.309 -0.492 1.00 93.44 84 LEU A O 1
ATOM 674 N N . LEU A 1 85 ? 5.495 -3.488 -0.980 1.00 92.56 85 LEU A N 1
ATOM 675 C CA . LEU A 1 85 ? 5.073 -3.960 0.344 1.00 92.56 85 LEU A CA 1
ATOM 676 C C . LEU A 1 85 ? 6.024 -3.488 1.454 1.00 92.56 85 LEU A C 1
ATOM 678 O O . LEU A 1 85 ? 5.555 -3.116 2.525 1.00 92.56 85 LEU A O 1
ATOM 682 N N . THR A 1 86 ? 7.333 -3.434 1.193 1.00 93.44 86 THR A N 1
ATOM 683 C CA . THR A 1 86 ? 8.306 -2.861 2.137 1.00 93.44 86 THR A CA 1
ATOM 684 C C . THR A 1 86 ? 8.065 -1.369 2.369 1.00 93.44 86 THR A C 1
ATOM 686 O O . THR A 1 86 ? 8.103 -0.909 3.507 1.00 93.44 86 THR A O 1
ATOM 689 N N . ILE A 1 87 ? 7.783 -0.603 1.310 1.00 94.38 87 ILE A N 1
ATOM 690 C CA . ILE A 1 87 ? 7.446 0.823 1.438 1.00 94.38 87 ILE A CA 1
ATOM 691 C C . ILE A 1 87 ? 6.155 0.990 2.248 1.00 94.38 87 ILE A C 1
ATOM 693 O O . ILE A 1 87 ? 6.130 1.803 3.170 1.00 94.38 87 ILE A O 1
ATOM 697 N N . ILE A 1 88 ? 5.126 0.188 1.956 1.00 94.50 88 ILE A N 1
ATOM 698 C CA . ILE A 1 88 ? 3.853 0.166 2.689 1.00 94.50 88 ILE A CA 1
ATOM 699 C C . ILE A 1 88 ? 4.087 -0.077 4.182 1.00 94.50 88 ILE A C 1
ATOM 701 O O . ILE A 1 88 ? 3.568 0.671 5.005 1.00 94.50 88 ILE A O 1
ATOM 705 N N . ASP A 1 89 ? 4.889 -1.080 4.546 1.00 93.50 89 ASP A N 1
ATOM 706 C CA . ASP A 1 89 ? 5.185 -1.379 5.953 1.00 93.50 89 ASP A CA 1
ATOM 707 C C . ASP A 1 89 ? 5.860 -0.209 6.665 1.00 93.50 89 ASP A C 1
ATOM 709 O O . ASP A 1 89 ? 5.523 0.102 7.810 1.00 93.50 89 ASP A O 1
ATOM 713 N N . HIS A 1 90 ? 6.777 0.478 5.981 1.00 94.31 90 HIS A N 1
ATOM 714 C CA . HIS A 1 90 ? 7.377 1.694 6.513 1.00 94.31 90 HIS A CA 1
ATOM 715 C C . HIS A 1 90 ? 6.341 2.813 6.674 1.00 94.31 90 HIS A C 1
ATOM 717 O O . HIS A 1 90 ? 6.309 3.439 7.724 1.00 94.31 90 HIS A O 1
ATOM 723 N N . ARG A 1 91 ? 5.460 3.046 5.688 1.00 93.75 91 ARG A N 1
ATOM 724 C CA . ARG A 1 91 ? 4.414 4.085 5.788 1.00 93.75 91 ARG A CA 1
ATOM 725 C C . ARG A 1 91 ? 3.431 3.813 6.929 1.00 93.75 91 ARG A C 1
ATOM 727 O O . ARG A 1 91 ? 3.102 4.722 7.680 1.00 93.75 91 ARG A O 1
ATOM 734 N N . ILE A 1 92 ? 3.004 2.562 7.109 1.00 93.00 92 ILE A N 1
ATOM 735 C CA . ILE A 1 92 ? 2.103 2.179 8.209 1.00 93.00 92 ILE A CA 1
ATOM 736 C C . ILE A 1 92 ? 2.780 2.393 9.568 1.00 93.00 92 ILE A C 1
ATOM 738 O O . ILE A 1 92 ? 2.140 2.901 10.491 1.00 93.00 92 ILE A O 1
ATOM 742 N N . ARG A 1 93 ? 4.063 2.023 9.701 1.00 92.75 93 ARG A N 1
ATOM 743 C CA . ARG A 1 93 ? 4.834 2.264 10.928 1.00 92.75 93 ARG A CA 1
ATOM 744 C C . ARG A 1 93 ? 4.951 3.761 11.217 1.00 92.75 93 ARG A C 1
ATOM 746 O O . ARG A 1 93 ? 4.606 4.168 12.322 1.00 92.75 93 ARG A O 1
ATOM 753 N N . ASP A 1 94 ? 5.367 4.555 10.235 1.00 91.25 94 ASP A N 1
ATOM 754 C CA . ASP A 1 94 ? 5.536 6.004 10.384 1.00 91.25 94 ASP A CA 1
ATOM 755 C C . ASP A 1 94 ? 4.214 6.674 10.798 1.00 91.25 94 ASP A C 1
ATOM 757 O O . ASP A 1 94 ? 4.185 7.471 11.737 1.00 91.25 94 ASP A O 1
ATOM 761 N N . ALA A 1 95 ? 3.095 6.287 10.173 1.00 90.31 95 ALA A N 1
ATOM 762 C CA . ALA A 1 95 ? 1.768 6.784 10.528 1.00 90.31 95 ALA A CA 1
ATOM 763 C C . ALA A 1 95 ? 1.367 6.398 11.965 1.00 90.31 95 ALA A C 1
ATOM 765 O O . ALA A 1 95 ? 0.861 7.224 12.724 1.00 90.31 95 ALA A O 1
ATOM 766 N N . ALA A 1 96 ? 1.631 5.157 12.386 1.00 89.44 96 ALA A N 1
ATOM 767 C CA . ALA A 1 96 ? 1.362 4.723 13.755 1.00 89.44 96 ALA A CA 1
ATOM 768 C C . ALA A 1 96 ? 2.224 5.471 14.789 1.00 89.44 96 ALA A C 1
ATOM 770 O O . ALA A 1 96 ? 1.735 5.836 15.862 1.00 89.44 96 ALA A O 1
ATOM 771 N N . GLU A 1 97 ? 3.501 5.705 14.488 1.00 88.44 97 GLU A N 1
ATOM 772 C CA . GLU A 1 97 ? 4.419 6.461 15.344 1.00 88.44 97 GLU A CA 1
ATOM 773 C C . GLU A 1 97 ? 3.994 7.924 15.470 1.00 88.44 97 GLU A C 1
ATOM 775 O O . GLU A 1 97 ? 3.947 8.446 16.590 1.00 88.44 97 GLU A O 1
ATOM 780 N N . TYR A 1 98 ? 3.605 8.548 14.357 1.00 85.75 98 TYR A N 1
ATOM 781 C CA . TYR A 1 98 ? 3.068 9.904 14.328 1.00 85.75 98 TYR A CA 1
ATOM 782 C C . TYR A 1 98 ? 1.828 10.039 15.217 1.00 85.75 98 TYR A C 1
ATOM 784 O O . TYR A 1 98 ? 1.787 10.893 16.105 1.00 85.75 98 TYR A O 1
ATOM 792 N N . GLU A 1 99 ? 0.860 9.133 15.072 1.00 84.62 99 GLU A N 1
ATOM 793 C CA . GLU A 1 99 ? -0.363 9.138 15.877 1.00 84.62 99 GLU A CA 1
ATOM 794 C C . GLU A 1 99 ? -0.093 8.931 17.374 1.00 84.62 99 GLU A C 1
ATOM 796 O O . GLU A 1 99 ? -0.738 9.539 18.234 1.00 84.62 99 GLU A O 1
ATOM 801 N N . ASN A 1 100 ? 0.890 8.097 17.715 1.00 81.12 100 ASN A N 1
ATOM 802 C CA . ASN A 1 100 ? 1.304 7.887 19.101 1.00 81.12 100 ASN A CA 1
ATOM 803 C C . ASN A 1 100 ? 2.083 9.083 19.672 1.00 81.12 100 ASN A C 1
ATOM 805 O O . ASN A 1 100 ? 1.995 9.360 20.870 1.00 81.12 100 ASN A O 1
ATOM 809 N N . ALA A 1 101 ? 2.851 9.803 18.855 1.00 82.12 101 ALA A N 1
ATOM 810 C CA . ALA A 1 101 ? 3.514 11.041 19.258 1.00 82.12 101 ALA A CA 1
ATOM 811 C C . ALA A 1 101 ? 2.499 12.179 19.459 1.00 82.12 101 ALA A C 1
ATOM 813 O O . ALA A 1 101 ? 2.526 12.835 20.501 1.00 82.12 101 ALA A O 1
ATOM 814 N N . ALA A 1 102 ? 1.546 12.341 18.536 1.00 72.88 102 ALA A N 1
ATOM 815 C CA . ALA A 1 102 ? 0.481 13.339 18.616 1.00 72.88 102 ALA A CA 1
ATOM 816 C C . ALA A 1 102 ? -0.388 13.167 19.876 1.00 72.88 102 ALA A C 1
ATOM 818 O O . ALA A 1 102 ? -0.726 14.148 20.534 1.00 72.88 102 ALA A O 1
ATOM 819 N N . LYS A 1 103 ? -0.681 11.920 20.279 1.00 70.44 103 LYS A N 1
ATOM 820 C CA . LYS A 1 103 ? -1.389 11.619 21.540 1.00 70.44 103 LYS A CA 1
ATOM 821 C C . LYS A 1 103 ? -0.596 11.986 22.800 1.00 70.44 103 LYS A C 1
ATOM 823 O O . LYS A 1 103 ? -1.205 12.321 23.811 1.00 70.44 103 LYS A O 1
ATOM 828 N N . ARG A 1 104 ? 0.740 11.904 22.766 1.00 64.19 104 ARG A N 1
ATOM 829 C CA . ARG A 1 104 ? 1.611 12.213 23.918 1.00 64.19 104 ARG A CA 1
ATOM 830 C C . ARG A 1 104 ? 1.857 13.714 24.104 1.00 64.19 104 ARG A C 1
ATOM 832 O O . ARG A 1 104 ? 2.225 14.122 25.198 1.00 64.19 104 ARG A O 1
ATOM 839 N N . GLY A 1 105 ? 1.653 14.524 23.064 1.00 59.38 105 GLY A N 1
ATOM 840 C CA . GLY A 1 105 ? 1.942 15.964 23.049 1.00 59.38 105 GLY A CA 1
ATOM 841 C C . GLY A 1 105 ? 0.707 16.867 23.060 1.00 59.38 105 GLY A C 1
ATOM 842 O O . GLY A 1 105 ? 0.699 17.844 22.312 1.00 59.38 105 GLY A O 1
ATOM 843 N N . GLY A 1 106 ? -0.322 16.523 23.850 1.00 49.06 106 GLY A N 1
ATOM 844 C CA . GLY A 1 106 ? -1.605 17.236 23.945 1.00 49.06 106 GLY A CA 1
ATOM 845 C C . GLY A 1 106 ? -1.512 18.752 23.711 1.00 49.06 106 GLY A C 1
ATOM 846 O O . GLY A 1 106 ? -0.681 19.438 24.299 1.00 49.06 106 GLY A O 1
ATOM 847 N N . GLU A 1 107 ? -2.354 19.237 22.796 1.00 49.81 107 GLU A N 1
ATOM 848 C CA . GLU A 1 107 ? -2.606 20.648 22.445 1.00 49.81 107 GLU A CA 1
ATOM 849 C C . GLU A 1 107 ? -1.473 21.459 21.781 1.00 49.81 107 GLU A C 1
ATOM 851 O O . GLU A 1 107 ? -1.765 22.492 21.183 1.00 49.81 107 GLU A O 1
ATOM 856 N N . ASN A 1 108 ? -0.221 20.988 21.736 1.00 45.78 108 ASN A N 1
ATOM 857 C CA . ASN A 1 108 ? 0.871 21.715 21.053 1.00 45.78 108 ASN A CA 1
ATOM 858 C C . ASN A 1 108 ? 1.259 21.168 19.665 1.00 45.78 108 ASN A C 1
ATOM 860 O O . ASN A 1 108 ? 2.023 21.809 18.938 1.00 45.78 108 ASN A O 1
ATOM 864 N N . ALA A 1 109 ? 0.697 20.031 19.241 1.00 47.00 109 ALA A N 1
ATOM 865 C CA . ALA A 1 109 ? 0.991 19.422 17.936 1.00 47.00 109 ALA A CA 1
ATOM 866 C C . ALA A 1 109 ? 0.443 20.213 16.727 1.00 47.00 109 ALA A C 1
ATOM 868 O O . ALA A 1 109 ? 0.881 19.987 15.601 1.00 47.00 109 ALA A O 1
ATOM 869 N N . ALA A 1 110 ? -0.444 21.193 16.941 1.00 46.41 110 ALA A N 1
ATOM 870 C CA . ALA A 1 110 ? -0.928 22.078 15.877 1.00 46.41 110 ALA A CA 1
ATOM 871 C C . ALA A 1 110 ? 0.182 22.973 15.285 1.00 46.41 110 ALA A C 1
ATOM 873 O O . ALA A 1 110 ? 0.070 23.418 14.146 1.00 46.41 110 ALA A O 1
ATOM 874 N N . ARG A 1 111 ? 1.291 23.198 16.010 1.00 43.22 111 ARG A N 1
ATOM 875 C CA . ARG A 1 111 ? 2.444 23.956 15.486 1.00 43.22 111 ARG A CA 1
ATOM 876 C C . ARG A 1 111 ? 3.378 23.131 14.602 1.00 43.22 111 ARG A C 1
ATOM 878 O O . ARG A 1 111 ? 4.148 23.716 13.853 1.00 43.22 111 ARG A O 1
ATOM 885 N N . LEU A 1 112 ? 3.289 21.800 14.643 1.00 45.16 112 LEU A N 1
ATOM 886 C CA . LEU A 1 112 ? 4.089 20.922 13.785 1.00 45.16 112 LEU A CA 1
ATOM 887 C C . LEU A 1 112 ? 3.385 20.588 12.460 1.00 45.16 112 LEU A C 1
ATOM 889 O O . LEU A 1 112 ? 3.924 19.840 11.651 1.00 45.16 112 LEU A O 1
ATOM 893 N N . SER A 1 113 ? 2.199 21.151 12.208 1.00 40.22 113 SER A N 1
ATOM 894 C CA . SER A 1 113 ? 1.531 21.026 10.909 1.00 40.22 113 SER A CA 1
ATOM 895 C C . SER A 1 113 ? 2.309 21.720 9.782 1.00 40.22 113 SER A C 1
ATOM 897 O O . SER A 1 113 ? 2.118 21.342 8.633 1.00 40.22 113 SER A O 1
ATOM 899 N N . SER A 1 114 ? 3.194 22.685 10.080 1.00 38.84 114 SER A N 1
ATOM 900 C CA . SER A 1 114 ? 4.043 23.335 9.064 1.00 38.84 114 SER A CA 1
ATOM 901 C C . SER A 1 114 ? 5.350 22.588 8.780 1.00 38.84 114 SER A C 1
ATOM 903 O O . SER A 1 114 ? 5.951 22.760 7.723 1.00 38.84 114 SER A O 1
ATOM 905 N N . SER A 1 115 ? 5.806 21.725 9.696 1.00 38.97 115 SER A N 1
ATOM 906 C CA . SER A 1 115 ? 7.080 21.005 9.534 1.00 38.97 115 SER A CA 1
ATOM 907 C C . SER A 1 115 ? 6.936 19.681 8.778 1.00 38.97 115 SER A C 1
ATOM 909 O O . SER A 1 115 ? 7.915 19.195 8.220 1.00 38.97 115 SER A O 1
ATOM 911 N N . LEU A 1 116 ? 5.727 19.112 8.718 1.00 42.19 116 LEU A N 1
ATOM 912 C CA . LEU A 1 116 ? 5.432 17.907 7.926 1.00 42.19 116 LEU A CA 1
ATOM 913 C C . LEU A 1 116 ? 5.032 18.252 6.485 1.00 42.19 116 LEU A C 1
ATOM 915 O O . LEU A 1 116 ? 5.287 17.473 5.572 1.00 42.19 116 LEU A O 1
ATOM 919 N N . THR A 1 117 ? 4.514 19.463 6.253 1.00 43.22 117 THR A N 1
ATOM 920 C CA . THR A 1 117 ? 4.458 20.100 4.930 1.00 43.22 117 THR A CA 1
ATOM 921 C C . THR A 1 117 ? 5.795 20.769 4.619 1.00 43.22 117 THR A C 1
ATOM 923 O O . THR A 1 117 ? 5.821 21.970 4.396 1.00 43.22 117 THR A O 1
ATOM 926 N N . GLY A 1 118 ? 6.901 20.021 4.696 1.00 40.62 118 GLY A N 1
ATOM 927 C CA . GLY A 1 118 ? 8.283 20.477 4.507 1.00 40.62 118 GLY A CA 1
ATOM 928 C C . GLY A 1 118 ? 8.473 21.943 4.096 1.00 40.62 118 GLY A C 1
ATOM 929 O O . GLY A 1 118 ? 8.721 22.228 2.927 1.00 40.62 118 GLY A O 1
ATOM 930 N N . GLU A 1 119 ? 8.431 22.872 5.056 1.00 42.16 119 GLU A N 1
ATOM 931 C CA . GLU A 1 119 ? 9.062 24.183 4.901 1.00 42.16 119 GLU A CA 1
ATOM 932 C C . GLU A 1 119 ? 10.569 23.992 5.094 1.00 42.16 119 GLU A C 1
ATOM 934 O O . GLU A 1 119 ? 11.170 24.397 6.085 1.00 42.16 119 GLU A O 1
ATOM 939 N N . SER A 1 120 ? 11.185 23.324 4.117 1.00 38.00 120 SER A N 1
ATOM 940 C CA . SER A 1 120 ? 12.557 23.638 3.765 1.00 38.00 120 SER A CA 1
ATOM 941 C C . SER A 1 120 ? 12.485 24.879 2.888 1.00 38.00 120 SER A C 1
ATOM 943 O O . SER A 1 120 ? 11.832 24.911 1.846 1.00 38.00 120 SER A O 1
ATOM 945 N N . SER A 1 121 ? 13.090 25.935 3.398 1.00 43.19 121 SER A N 1
ATOM 946 C CA . SER A 1 121 ? 13.347 27.211 2.759 1.00 43.19 121 SER A CA 1
ATOM 947 C C . SER A 1 121 ? 14.004 27.050 1.381 1.00 43.19 121 SER A C 1
ATOM 949 O O . SER A 1 121 ? 15.223 27.113 1.283 1.00 43.19 121 SER A O 1
ATOM 951 N N . ASP A 1 122 ? 13.199 26.866 0.333 1.00 36.62 122 ASP A N 1
ATOM 952 C CA . ASP A 1 122 ? 13.508 27.275 -1.042 1.00 36.62 122 ASP A CA 1
ATOM 953 C C . ASP A 1 122 ? 12.216 27.359 -1.882 1.00 36.62 122 ASP A C 1
ATOM 955 O O . ASP A 1 122 ? 11.825 26.446 -2.609 1.00 36.62 122 ASP A O 1
ATOM 959 N N . ARG A 1 123 ? 11.486 28.472 -1.740 1.00 40.12 123 ARG A N 1
ATOM 960 C CA . ARG A 1 123 ? 10.309 28.800 -2.569 1.00 40.12 123 ARG A CA 1
ATOM 961 C C . ARG A 1 123 ? 10.689 29.439 -3.915 1.00 40.12 123 ARG A C 1
ATOM 963 O O . ARG A 1 123 ? 9.837 30.034 -4.571 1.00 40.12 123 ARG A O 1
ATOM 970 N N . SER A 1 124 ? 11.929 29.276 -4.374 1.00 42.84 124 SER A N 1
ATOM 971 C CA . SER A 1 124 ? 12.376 29.702 -5.702 1.00 42.84 124 SER A CA 1
ATOM 972 C C . SER A 1 124 ? 12.705 28.494 -6.584 1.00 42.84 124 SER A C 1
ATOM 974 O O . SER A 1 124 ? 13.763 27.895 -6.481 1.00 42.84 124 SER A O 1
ATOM 976 N N . HIS A 1 125 ? 11.803 28.184 -7.522 1.00 38.34 125 HIS A N 1
ATOM 977 C CA . HIS A 1 125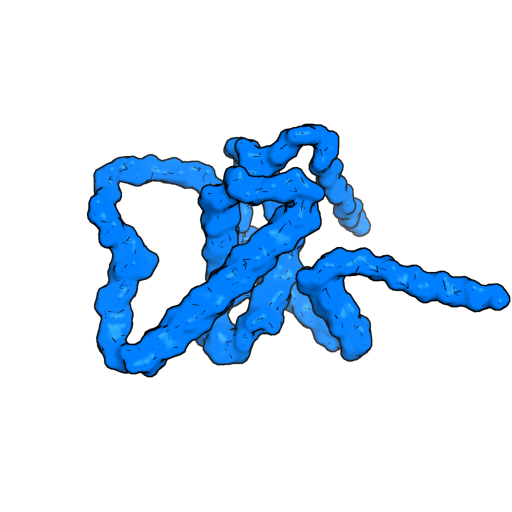 ? 12.037 27.314 -8.692 1.00 38.34 125 HIS A CA 1
ATOM 978 C C . HIS A 1 125 ? 11.959 25.784 -8.528 1.00 38.34 125 HIS A C 1
ATOM 980 O O . HIS A 1 125 ? 12.649 25.049 -9.238 1.00 38.34 125 HIS A O 1
ATOM 986 N N . ALA A 1 126 ? 11.010 25.265 -7.746 1.00 41.06 126 ALA A N 1
ATOM 987 C CA . ALA A 1 126 ? 10.576 23.880 -7.941 1.00 41.06 126 ALA A CA 1
ATOM 988 C C . ALA A 1 126 ? 9.796 23.763 -9.268 1.00 41.06 126 ALA A C 1
ATOM 990 O O . ALA A 1 126 ? 8.591 24.007 -9.334 1.00 41.06 126 ALA A O 1
ATOM 991 N N . ARG A 1 127 ? 10.503 23.424 -10.356 1.00 40.09 127 ARG A N 1
ATOM 992 C CA . ARG A 1 127 ? 9.896 22.926 -11.603 1.00 40.09 127 ARG A CA 1
ATOM 993 C C . ARG A 1 127 ? 8.819 21.884 -11.252 1.00 40.09 127 ARG A C 1
ATOM 995 O O . ARG A 1 127 ? 9.101 21.038 -10.402 1.00 40.09 127 ARG A O 1
ATOM 1002 N N . PRO A 1 128 ? 7.643 21.874 -11.910 1.00 42.97 128 PRO A N 1
ATOM 1003 C CA . PRO A 1 128 ? 6.695 20.779 -11.756 1.00 42.97 128 PRO A CA 1
ATOM 1004 C C . PRO A 1 128 ? 7.413 19.495 -12.163 1.00 42.97 128 PRO A C 1
ATOM 1006 O O . PRO A 1 128 ? 7.740 19.298 -13.334 1.00 42.97 128 PRO A O 1
ATOM 1009 N N . TYR A 1 129 ? 7.747 18.656 -11.187 1.00 46.00 129 TYR A N 1
ATOM 1010 C CA . TYR A 1 129 ? 8.262 17.329 -11.470 1.00 46.00 129 TYR A CA 1
ATOM 1011 C C . TYR A 1 129 ? 7.132 16.595 -12.203 1.00 46.00 129 TYR A C 1
ATOM 1013 O O . TYR A 1 129 ? 6.015 16.571 -11.678 1.00 46.00 129 TYR A O 1
ATOM 1021 N N . PRO A 1 130 ? 7.359 16.025 -13.398 1.00 50.44 130 PRO A N 1
ATOM 1022 C CA . PRO A 1 130 ? 6.348 15.232 -14.077 1.00 50.44 130 PRO A CA 1
ATOM 1023 C C . PRO A 1 130 ? 6.225 13.908 -13.316 1.00 50.44 130 PRO A C 1
ATOM 1025 O O . PRO A 1 130 ? 6.842 12.905 -13.659 1.00 50.44 130 PRO A O 1
ATOM 1028 N N . GLY A 1 131 ? 5.510 13.927 -12.191 1.00 51.59 131 GLY A N 1
ATOM 1029 C CA . GLY A 1 131 ? 5.066 12.716 -11.518 1.00 51.59 131 GLY A CA 1
ATOM 1030 C C . GLY A 1 131 ? 4.076 11.964 -12.411 1.00 51.59 131 GLY A C 1
ATOM 1031 O O . GLY A 1 131 ? 3.535 12.543 -13.358 1.00 51.59 131 GLY A O 1
ATOM 1032 N N . PRO A 1 132 ? 3.811 10.681 -12.140 1.00 53.00 132 PRO A N 1
ATOM 1033 C CA . PRO A 1 132 ? 2.888 9.885 -12.927 1.00 53.00 132 PRO A CA 1
ATOM 1034 C C . PRO A 1 132 ? 1.467 10.346 -12.603 1.00 53.00 132 PRO A C 1
ATOM 1036 O O . PRO A 1 132 ? 0.802 9.815 -11.719 1.00 53.00 132 PRO A O 1
ATOM 1039 N N . VAL A 1 133 ? 1.015 11.375 -13.318 1.00 56.28 133 VAL A N 1
ATOM 1040 C CA . VAL A 1 133 ? -0.289 12.018 -13.118 1.00 56.28 133 VAL A CA 1
ATOM 1041 C C . VAL A 1 133 ? -1.445 11.030 -13.333 1.00 56.28 133 VAL A C 1
ATOM 1043 O O . VAL A 1 133 ? -2.541 11.275 -12.853 1.00 56.28 133 VAL A O 1
ATOM 1046 N N . GLY A 1 134 ? -1.202 9.909 -14.029 1.00 60.28 134 GLY A N 1
ATOM 1047 C CA . GLY A 1 134 ? -2.184 8.871 -14.353 1.00 60.28 134 GLY A CA 1
ATOM 1048 C C . GLY A 1 134 ? -2.573 7.982 -13.167 1.00 60.28 1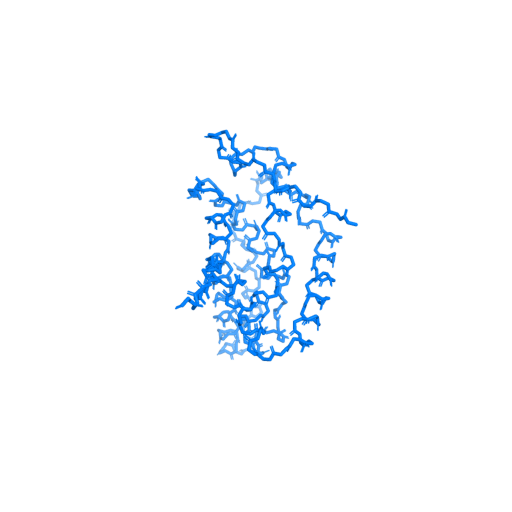34 GLY A C 1
ATOM 1049 O O . GLY A 1 134 ? -3.748 7.942 -12.798 1.00 60.28 134 GLY A O 1
ATOM 1050 N N . SER A 1 135 ? -1.610 7.284 -12.554 1.00 57.22 135 SER A N 1
ATOM 1051 C CA . SER A 1 135 ? -1.853 6.316 -11.465 1.00 57.22 135 SER A CA 1
ATOM 1052 C C . SER A 1 135 ? -2.386 6.918 -10.159 1.00 57.22 135 SER A C 1
ATOM 1054 O O . SER A 1 135 ? -2.940 6.197 -9.336 1.00 57.22 135 SER A O 1
ATOM 1056 N N . THR A 1 136 ? -2.225 8.228 -9.963 1.00 60.59 136 THR A N 1
ATOM 1057 C CA . THR A 1 136 ? -2.668 8.951 -8.758 1.00 60.59 136 THR A CA 1
ATOM 1058 C C . THR A 1 136 ? -3.881 9.847 -9.013 1.00 60.59 136 THR A C 1
ATOM 1060 O O . THR A 1 136 ? -4.238 10.653 -8.155 1.00 60.59 136 THR A O 1
ATOM 1063 N N . THR A 1 137 ? -4.542 9.728 -10.173 1.00 71.56 137 THR A N 1
ATOM 1064 C CA . THR A 1 137 ? -5.782 10.479 -10.414 1.00 71.56 137 THR A CA 1
ATOM 1065 C C . THR A 1 137 ? -6.856 10.104 -9.382 1.00 71.56 137 THR A C 1
ATOM 1067 O O . THR A 1 137 ? -7.051 8.913 -9.118 1.00 71.56 137 THR A O 1
ATOM 1070 N N . PRO A 1 138 ? -7.625 11.077 -8.851 1.00 69.25 138 PRO A N 1
ATOM 1071 C CA . PRO A 1 138 ? -8.688 10.804 -7.878 1.00 69.25 138 PRO A CA 1
ATOM 1072 C C . PRO A 1 138 ? -9.686 9.730 -8.342 1.00 69.25 138 PRO A C 1
ATOM 1074 O O . PRO A 1 138 ? -10.113 8.891 -7.556 1.00 69.25 138 PRO A O 1
ATOM 1077 N N . SER A 1 139 ? -10.003 9.702 -9.641 1.00 75.44 139 SER A N 1
ATOM 1078 C CA . SER A 1 139 ? -10.904 8.706 -10.233 1.00 75.44 139 SER A CA 1
ATOM 1079 C C . SER A 1 139 ? -10.350 7.277 -10.174 1.00 75.44 139 SER A C 1
ATOM 1081 O O . SER A 1 139 ? -11.098 6.352 -9.864 1.00 75.44 139 SER A O 1
ATOM 1083 N N . ARG A 1 140 ? -9.048 7.071 -10.419 1.00 80.88 140 ARG A N 1
ATOM 1084 C CA . ARG A 1 140 ? -8.437 5.734 -10.324 1.00 80.88 140 ARG A CA 1
ATOM 1085 C C . ARG A 1 140 ? -8.338 5.255 -8.889 1.00 80.88 140 ARG A C 1
ATOM 1087 O O . ARG A 1 140 ? -8.577 4.082 -8.626 1.00 80.88 140 ARG A O 1
ATOM 1094 N N . ILE A 1 141 ? -8.029 6.157 -7.963 1.00 79.38 141 ILE A N 1
ATOM 1095 C CA . ILE A 1 141 ? -7.987 5.834 -6.536 1.00 79.38 141 ILE A CA 1
ATOM 1096 C C . ILE A 1 141 ? -9.373 5.379 -6.065 1.00 79.38 141 ILE A C 1
ATOM 1098 O O . ILE A 1 141 ? -9.480 4.305 -5.475 1.00 79.38 141 ILE A O 1
ATOM 1102 N N . ALA A 1 142 ? -10.433 6.110 -6.429 1.00 82.31 142 ALA A N 1
ATOM 1103 C CA . ALA A 1 142 ? -11.812 5.713 -6.143 1.00 82.31 142 ALA A CA 1
ATOM 1104 C C . ALA A 1 142 ? -12.162 4.340 -6.750 1.00 82.31 142 ALA A C 1
ATOM 1106 O O . ALA A 1 142 ? -12.676 3.468 -6.054 1.00 82.31 142 ALA A O 1
ATOM 1107 N N . MET A 1 143 ? -11.793 4.099 -8.013 1.00 87.19 143 MET A N 1
ATOM 1108 C CA . MET A 1 143 ? -11.988 2.800 -8.667 1.00 87.19 143 MET A CA 1
ATOM 1109 C C . MET A 1 143 ? -11.269 1.661 -7.920 1.00 87.19 143 MET A C 1
ATOM 1111 O O . MET A 1 143 ? -11.842 0.592 -7.712 1.00 87.19 143 MET A O 1
ATOM 1115 N N . HIS A 1 144 ? -10.018 1.861 -7.499 1.00 87.12 144 HIS A N 1
ATOM 1116 C CA . HIS A 1 144 ? -9.275 0.849 -6.748 1.00 87.12 144 HIS A CA 1
ATOM 1117 C C . HIS A 1 144 ? -9.865 0.606 -5.358 1.00 87.12 144 HIS A C 1
ATOM 1119 O O . HIS A 1 144 ? -9.863 -0.538 -4.906 1.00 87.12 144 HIS A O 1
ATOM 1125 N N . ARG A 1 145 ? -10.400 1.643 -4.705 1.00 87.00 145 ARG A N 1
ATOM 1126 C CA . ARG A 1 145 ? -11.124 1.523 -3.434 1.00 87.00 145 ARG A CA 1
ATOM 1127 C C . ARG A 1 145 ? -12.380 0.670 -3.594 1.00 87.00 145 ARG A C 1
ATOM 1129 O O . ARG A 1 145 ? -12.589 -0.251 -2.811 1.00 87.00 145 ARG A O 1
ATOM 1136 N N . GLU A 1 146 ? -13.191 0.930 -4.616 1.00 90.12 146 GLU A N 1
ATOM 1137 C CA . GLU A 1 146 ? -14.392 0.134 -4.905 1.00 90.12 146 GLU A CA 1
ATOM 1138 C C . GLU A 1 146 ? -14.040 -1.333 -5.179 1.00 90.12 146 GLU A C 1
ATOM 1140 O O . GLU A 1 146 ? -14.656 -2.242 -4.621 1.00 90.12 146 GLU A O 1
ATOM 1145 N N . GLN A 1 147 ? -12.993 -1.576 -5.973 1.00 89.75 147 GLN A N 1
ATOM 1146 C CA . GLN A 1 147 ? -12.482 -2.925 -6.231 1.00 89.75 147 GLN A CA 1
ATOM 1147 C C . GLN A 1 147 ? -11.963 -3.606 -4.957 1.00 89.75 147 GLN A C 1
ATOM 1149 O O . GLN A 1 147 ? -12.210 -4.795 -4.756 1.00 89.75 147 GLN A O 1
ATOM 1154 N N . ALA A 1 148 ? -11.253 -2.874 -4.094 1.00 89.62 148 ALA A N 1
ATOM 1155 C CA . ALA A 1 148 ? -10.755 -3.388 -2.822 1.00 89.62 148 ALA A CA 1
ATOM 1156 C C . ALA A 1 148 ? -11.911 -3.754 -1.886 1.00 89.62 148 ALA A C 1
ATOM 1158 O O . ALA A 1 148 ? -11.904 -4.844 -1.325 1.00 89.62 148 ALA A O 1
ATOM 1159 N N . ALA A 1 149 ? -12.938 -2.906 -1.790 1.00 88.38 149 ALA A N 1
ATOM 1160 C CA . ALA A 1 149 ? -14.132 -3.173 -0.995 1.00 88.38 149 ALA A CA 1
ATOM 1161 C C . ALA A 1 149 ? -14.888 -4.413 -1.496 1.00 88.38 149 ALA A C 1
ATOM 1163 O O . ALA A 1 149 ? -15.233 -5.289 -0.703 1.00 88.38 149 ALA A O 1
ATOM 1164 N N . ALA A 1 150 ? -15.086 -4.532 -2.814 1.00 89.81 150 ALA A N 1
ATOM 1165 C CA . ALA A 1 150 ? -15.711 -5.708 -3.417 1.00 89.81 150 ALA A CA 1
ATOM 1166 C C . ALA A 1 150 ? -14.901 -6.988 -3.155 1.00 89.81 150 ALA A C 1
ATOM 1168 O O . ALA A 1 150 ? -15.466 -8.040 -2.858 1.00 89.81 150 ALA A O 1
ATOM 1169 N N . MET A 1 151 ? -13.571 -6.898 -3.224 1.00 89.38 151 MET A N 1
ATOM 1170 C CA . MET A 1 151 ? -12.694 -8.021 -2.922 1.00 89.38 151 MET A CA 1
ATOM 1171 C C . MET A 1 151 ? -12.726 -8.388 -1.436 1.00 89.38 151 MET A C 1
ATOM 1173 O O . MET A 1 151 ? -12.845 -9.569 -1.133 1.00 89.38 151 MET A O 1
ATOM 1177 N N . SER A 1 152 ? -12.671 -7.424 -0.513 1.00 87.75 152 SER A N 1
ATOM 1178 C CA . SER A 1 152 ? -12.810 -7.680 0.927 1.00 87.75 152 SER A CA 1
ATOM 1179 C C . SER A 1 152 ? -14.134 -8.378 1.239 1.00 87.75 152 SER A C 1
ATOM 1181 O O . SER A 1 152 ? -14.128 -9.417 1.894 1.00 87.75 152 SER A O 1
ATOM 1183 N N . ALA A 1 153 ? -15.247 -7.895 0.677 1.00 89.31 153 ALA A N 1
ATOM 1184 C CA . ALA A 1 153 ? -16.552 -8.535 0.828 1.00 89.31 153 ALA A CA 1
ATOM 1185 C C . ALA A 1 153 ? -16.560 -9.973 0.280 1.00 89.31 153 ALA A C 1
ATOM 1187 O O . ALA A 1 153 ? -17.082 -10.883 0.919 1.00 89.31 153 ALA A O 1
ATOM 1188 N N . ALA A 1 154 ? -15.933 -10.219 -0.874 1.00 87.81 154 ALA A N 1
ATOM 1189 C CA . ALA A 1 154 ? -15.806 -11.570 -1.417 1.00 87.81 154 ALA A CA 1
ATOM 1190 C C . ALA A 1 154 ? -14.958 -12.487 -0.513 1.00 87.81 154 ALA A C 1
ATOM 1192 O O . ALA A 1 154 ? -15.316 -13.646 -0.311 1.00 87.81 154 ALA A O 1
ATOM 1193 N N . LEU A 1 155 ? -13.869 -11.978 0.074 1.00 86.44 155 LEU A N 1
ATOM 1194 C CA . LEU A 1 155 ? -13.024 -12.730 1.010 1.00 86.44 155 LEU A CA 1
ATOM 1195 C C . LEU A 1 155 ? -13.765 -13.105 2.301 1.00 86.44 155 LEU A C 1
ATOM 1197 O O . LEU A 1 155 ? -13.497 -14.161 2.876 1.00 86.44 155 LEU A O 1
ATOM 1201 N N . GLU A 1 156 ? -14.710 -12.282 2.752 1.00 87.44 156 GLU A N 1
ATOM 1202 C CA . GLU A 1 156 ? -15.542 -12.588 3.920 1.00 87.44 156 GLU A CA 1
ATOM 1203 C C . GLU A 1 156 ? -16.469 -13.784 3.672 1.00 87.44 156 GLU A C 1
ATOM 1205 O O . GLU A 1 156 ? -16.682 -14.580 4.586 1.00 87.44 156 GLU A O 1
ATOM 1210 N N . THR A 1 157 ? -16.932 -13.986 2.433 1.00 90.12 157 THR A N 1
ATOM 1211 C CA . THR A 1 157 ? -17.776 -15.142 2.070 1.00 90.12 157 THR A CA 1
ATOM 1212 C C . THR A 1 157 ? -17.029 -16.477 2.028 1.00 90.12 157 THR A C 1
ATOM 1214 O O . THR A 1 157 ? -17.662 -17.533 2.003 1.00 90.12 157 THR A O 1
ATOM 1217 N N . LEU A 1 158 ? -15.692 -16.455 2.013 1.00 87.94 158 LEU A N 1
ATOM 1218 C CA . LEU A 1 158 ? -14.890 -17.674 1.969 1.00 87.94 158 LEU A CA 1
ATOM 1219 C C . LEU A 1 158 ? -14.872 -18.389 3.331 1.00 87.94 158 LEU A C 1
ATOM 1221 O O . LEU A 1 158 ? -14.852 -17.726 4.371 1.00 87.94 158 LEU A O 1
ATOM 1225 N N . PRO A 1 159 ? -14.793 -19.735 3.341 1.00 90.38 159 PRO A N 1
ATOM 1226 C CA . PRO A 1 159 ? -14.446 -20.502 4.535 1.00 90.38 159 PRO A CA 1
ATOM 1227 C C . PRO A 1 159 ? -13.134 -20.010 5.158 1.00 90.38 159 PRO A C 1
ATOM 1229 O O . PRO A 1 159 ? -12.209 -19.644 4.431 1.00 90.38 159 PRO A O 1
ATOM 1232 N N . GLU A 1 160 ? -13.035 -20.048 6.489 1.00 82.06 160 GLU A N 1
ATOM 1233 C CA . GLU A 1 160 ? -11.891 -19.516 7.252 1.00 82.06 160 GLU A CA 1
ATOM 1234 C C . GLU A 1 160 ? -10.536 -20.028 6.736 1.00 82.06 160 GLU A C 1
ATOM 1236 O O . GLU A 1 160 ? -9.614 -19.256 6.487 1.00 82.06 160 GLU A O 1
ATOM 1241 N N . GLU A 1 161 ? -10.450 -21.332 6.478 1.00 82.06 161 GLU A N 1
ATOM 1242 C CA . GLU A 1 161 ? -9.246 -22.008 5.984 1.00 82.06 161 GLU A CA 1
ATOM 1243 C C . GLU A 1 161 ? -8.782 -21.446 4.632 1.00 82.06 161 GLU A C 1
ATOM 1245 O O . GLU A 1 161 ? -7.591 -21.228 4.406 1.00 82.06 161 GLU A O 1
ATOM 1250 N N . LEU A 1 162 ? -9.724 -21.156 3.731 1.00 83.12 162 LEU A N 1
ATOM 1251 C CA . LEU A 1 162 ? -9.428 -20.570 2.426 1.00 83.12 162 LEU A CA 1
ATOM 1252 C C . LEU A 1 162 ? -9.137 -19.074 2.535 1.00 83.12 162 LEU A C 1
ATOM 1254 O O . LEU A 1 162 ? -8.293 -18.565 1.794 1.00 83.12 162 LEU A O 1
ATOM 1258 N N . ARG A 1 163 ? -9.787 -18.372 3.468 1.00 82.06 163 ARG A N 1
ATOM 1259 C CA . ARG A 1 163 ? -9.528 -16.954 3.725 1.00 82.06 163 ARG A CA 1
ATOM 1260 C C . ARG A 1 163 ? -8.087 -16.737 4.165 1.00 82.06 163 ARG A C 1
ATOM 1262 O O . ARG A 1 163 ? -7.425 -15.862 3.608 1.00 82.06 163 ARG A O 1
ATOM 1269 N N . GLU A 1 164 ? -7.579 -17.565 5.076 1.00 77.88 164 GLU A N 1
ATOM 1270 C CA . GLU A 1 164 ? -6.185 -17.500 5.526 1.00 77.88 164 GLU A CA 1
ATOM 1271 C C . GLU A 1 164 ? -5.198 -17.821 4.400 1.00 77.88 164 GLU A C 1
ATOM 1273 O O . GLU A 1 164 ? -4.222 -17.095 4.213 1.00 77.88 164 GLU A O 1
ATOM 1278 N N . VAL A 1 165 ? -5.475 -18.827 3.563 1.00 84.50 165 VAL A N 1
ATOM 1279 C CA . VAL A 1 165 ? -4.633 -19.132 2.391 1.00 84.50 165 VAL A CA 1
ATOM 1280 C C . VAL A 1 165 ? -4.591 -17.959 1.409 1.00 84.50 165 VAL A C 1
ATOM 1282 O O . VAL A 1 165 ? -3.518 -17.607 0.910 1.00 84.50 165 VAL A O 1
ATOM 1285 N N . VAL A 1 166 ? -5.731 -17.319 1.137 1.00 81.44 166 VAL A N 1
ATOM 1286 C CA . VAL A 1 166 ? -5.787 -16.156 0.241 1.00 81.44 166 VAL A CA 1
ATOM 1287 C C . VAL A 1 166 ? -5.107 -14.936 0.872 1.00 81.44 166 VAL A C 1
ATOM 1289 O O . VAL A 1 166 ? -4.344 -14.260 0.177 1.00 81.44 166 VAL A O 1
ATOM 1292 N N . ARG A 1 167 ? -5.278 -14.701 2.183 1.00 76.94 167 ARG A N 1
ATOM 1293 C CA . ARG A 1 167 ? -4.508 -13.718 2.973 1.00 76.94 167 ARG A CA 1
ATOM 1294 C C . ARG A 1 167 ? -3.014 -13.951 2.763 1.00 76.94 167 ARG A C 1
ATOM 1296 O O . ARG A 1 167 ? -2.324 -13.096 2.214 1.00 76.94 167 ARG A O 1
ATOM 1303 N N . LEU A 1 168 ? -2.517 -15.130 3.134 1.00 77.94 168 LEU A N 1
ATOM 1304 C CA . LEU A 1 168 ? -1.106 -15.509 3.042 1.00 77.94 168 LEU A CA 1
ATOM 1305 C C . LEU A 1 168 ? -0.580 -15.376 1.615 1.00 77.94 168 LEU A C 1
ATOM 1307 O O . LEU A 1 168 ? 0.528 -14.889 1.403 1.00 77.94 168 LEU A O 1
ATOM 1311 N N . ARG A 1 169 ? -1.385 -15.716 0.607 1.00 80.56 169 ARG A N 1
ATOM 1312 C CA . ARG A 1 169 ? -1.012 -15.522 -0.795 1.00 80.56 169 ARG A CA 1
ATOM 1313 C C . ARG A 1 169 ? -0.884 -14.044 -1.168 1.00 80.56 169 ARG A C 1
ATOM 1315 O O . ARG A 1 169 ? 0.038 -13.694 -1.906 1.00 80.56 169 ARG A O 1
ATOM 1322 N N . LEU A 1 170 ? -1.778 -13.185 -0.684 1.00 76.69 170 LEU A N 1
ATOM 1323 C CA . LEU A 1 170 ? -1.714 -11.738 -0.899 1.00 76.69 170 LEU A CA 1
ATOM 1324 C C . LEU A 1 170 ? -0.485 -11.111 -0.221 1.00 76.69 170 LEU A C 1
ATOM 1326 O O . LEU A 1 170 ? 0.106 -10.193 -0.803 1.00 76.69 170 LEU A O 1
ATOM 1330 N N . PHE A 1 171 ? -0.085 -11.633 0.947 1.00 70.56 171 PHE A N 1
ATOM 1331 C CA . PHE A 1 171 ? 1.059 -11.141 1.726 1.00 70.56 171 PHE A CA 1
ATOM 1332 C C . PHE A 1 171 ? 2.411 -11.688 1.282 1.00 70.56 171 PHE A C 1
ATOM 1334 O O . PHE A 1 171 ? 3.369 -10.930 1.186 1.00 70.56 171 PHE A O 1
ATOM 1341 N N . GLU A 1 172 ? 2.511 -12.991 1.038 1.00 64.69 172 GLU A N 1
ATOM 1342 C CA . GLU A 1 172 ? 3.792 -13.663 0.811 1.00 64.69 172 GLU A CA 1
ATOM 1343 C C . GLU A 1 172 ? 4.059 -13.928 -0.675 1.00 64.69 172 GLU A C 1
ATOM 1345 O O . GLU A 1 172 ? 5.164 -14.309 -1.064 1.00 64.69 172 GLU A O 1
ATOM 1350 N N . GLN A 1 173 ? 3.029 -13.799 -1.523 1.00 61.34 173 GLN A N 1
ATOM 1351 C CA . GLN A 1 173 ? 3.015 -14.269 -2.908 1.00 61.34 173 GLN A CA 1
ATOM 1352 C C . GLN A 1 173 ? 3.588 -15.692 -3.096 1.00 61.34 173 GLN A C 1
ATOM 1354 O O . GLN A 1 173 ? 3.944 -16.044 -4.225 1.00 61.34 173 GLN A O 1
ATOM 1359 N N . ARG A 1 174 ? 3.715 -16.535 -2.058 1.00 47.66 174 ARG A N 1
ATOM 1360 C CA . ARG A 1 174 ? 4.290 -17.882 -2.197 1.00 47.66 174 ARG A CA 1
ATOM 1361 C C . ARG A 1 174 ? 3.528 -18.649 -3.258 1.00 47.66 174 ARG A C 1
ATOM 1363 O O . ARG A 1 174 ? 2.299 -18.586 -3.297 1.00 47.66 174 ARG A O 1
ATOM 1370 N N . VAL A 1 175 ? 4.253 -19.331 -4.146 1.00 45.97 175 VAL A N 1
ATOM 1371 C CA . VAL A 1 175 ? 3.649 -20.263 -5.102 1.00 45.97 175 VAL A CA 1
ATOM 1372 C C . VAL A 1 175 ? 2.814 -21.243 -4.278 1.00 45.97 175 VAL A C 1
ATOM 1374 O O . VAL A 1 175 ? 3.330 -21.785 -3.304 1.00 45.97 175 VAL A O 1
ATOM 1377 N N . LEU A 1 176 ? 1.536 -21.427 -4.629 1.00 42.69 176 LEU A N 1
ATOM 1378 C CA . LEU A 1 176 ? 0.786 -22.590 -4.175 1.00 42.69 176 LEU A CA 1
ATOM 1379 C C . LEU A 1 176 ? 1.532 -23.769 -4.789 1.00 42.69 176 LEU A C 1
ATOM 1381 O O . LEU A 1 176 ? 1.326 -24.103 -5.953 1.00 42.69 176 LEU A O 1
ATOM 1385 N N . GLN A 1 177 ? 2.491 -24.318 -4.051 1.00 38.47 177 GLN A N 1
ATOM 1386 C CA . GLN A 1 177 ? 2.934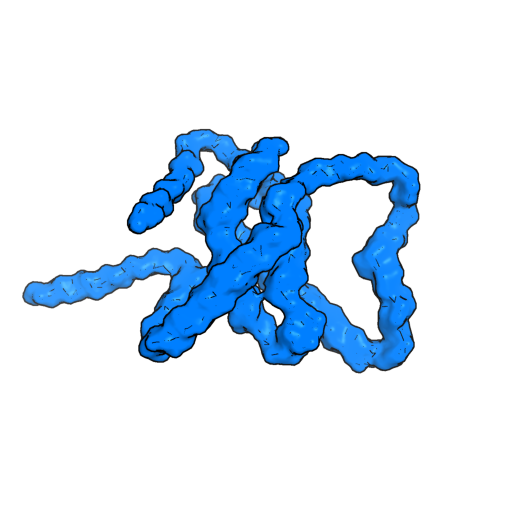 -25.677 -4.277 1.00 38.47 177 GLN A CA 1
ATOM 1387 C C . GLN A 1 177 ? 1.710 -26.487 -3.877 1.00 38.47 177 GLN A C 1
ATOM 1389 O O . GLN A 1 177 ? 1.506 -26.784 -2.704 1.00 38.47 177 GLN A O 1
ATOM 1394 N N . ALA A 1 178 ? 0.798 -26.668 -4.834 1.00 42.47 178 ALA A N 1
ATOM 1395 C CA . ALA A 1 178 ? -0.271 -27.622 -4.694 1.00 42.47 178 ALA A CA 1
ATOM 1396 C C . ALA A 1 178 ? 0.445 -28.942 -4.454 1.00 42.47 178 ALA A C 1
ATOM 1398 O O . ALA A 1 178 ? 1.053 -29.497 -5.368 1.00 42.47 178 ALA A O 1
ATOM 1399 N N . SER A 1 179 ? 0.455 -29.383 -3.201 1.00 41.22 179 SER A N 1
ATOM 1400 C CA . SER A 1 179 ? 0.780 -30.747 -2.841 1.00 41.22 179 SER A CA 1
ATOM 1401 C C . SER A 1 179 ? -0.304 -31.613 -3.472 1.00 41.22 179 SER A C 1
ATOM 1403 O O . SER A 1 179 ? -1.259 -32.014 -2.815 1.00 41.22 179 SER A O 1
ATOM 1405 N N . LEU A 1 180 ? -0.187 -31.848 -4.781 1.00 42.41 180 LEU A N 1
ATOM 1406 C CA . LEU A 1 180 ? -0.758 -33.003 -5.443 1.00 42.41 180 LEU A CA 1
ATOM 1407 C C . LEU A 1 180 ? -0.004 -34.191 -4.856 1.00 42.41 180 LEU A C 1
ATOM 1409 O O . LEU A 1 180 ? 0.978 -34.676 -5.411 1.00 42.41 180 LEU A O 1
ATOM 1413 N N . HIS A 1 181 ? -0.412 -34.588 -3.654 1.00 40.31 181 HIS A N 1
ATOM 1414 C CA . HIS A 1 181 ? -0.147 -35.921 -3.168 1.00 40.31 181 HIS A CA 1
ATOM 1415 C C . HIS A 1 181 ? -1.026 -36.834 -4.020 1.00 40.31 181 HIS A C 1
ATOM 1417 O O . HIS A 1 181 ? -2.178 -37.114 -3.700 1.00 40.31 181 HIS A O 1
ATOM 1423 N N . GLU A 1 182 ? -0.495 -37.177 -5.188 1.00 39.34 182 GLU A N 1
ATOM 1424 C CA . GLU A 1 182 ? -0.938 -38.296 -5.994 1.00 39.34 182 GLU A CA 1
ATOM 1425 C C . GLU A 1 182 ? -0.635 -39.548 -5.164 1.00 39.34 182 GLU A C 1
ATOM 1427 O O . GLU A 1 182 ? 0.473 -40.080 -5.172 1.00 39.34 182 GLU A O 1
ATOM 1432 N N . SER A 1 183 ? -1.597 -39.928 -4.321 1.00 41.38 183 SER A N 1
ATOM 1433 C CA . SER A 1 183 ? -1.626 -41.243 -3.696 1.00 41.38 183 SER A CA 1
ATOM 1434 C C . SER A 1 183 ? -1.916 -42.258 -4.799 1.00 41.38 183 SER A C 1
ATOM 1436 O O . SER A 1 183 ? -3.061 -42.394 -5.232 1.00 41.38 183 SER A O 1
ATOM 1438 N N . ALA A 1 184 ? -0.857 -42.912 -5.269 1.00 38.31 184 ALA A N 1
ATOM 1439 C CA . ALA A 1 184 ? -0.919 -44.206 -5.937 1.00 38.31 184 ALA A CA 1
ATOM 1440 C C . ALA A 1 184 ? -0.745 -45.322 -4.900 1.00 38.31 184 ALA 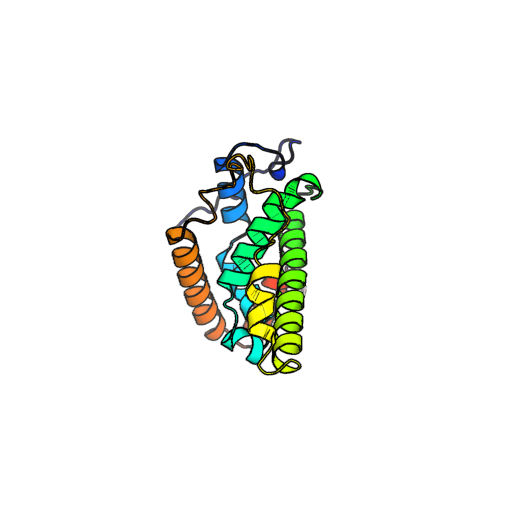A C 1
ATOM 1442 O O . ALA A 1 184 ? 0.039 -45.112 -3.942 1.00 38.31 184 ALA A O 1
#

Radius of gyration: 19.36 Å; chains: 1; bounding box: 35×74×47 Å

pLDDT: mean 73.57, std 19.84, range [29.66, 94.5]

Foldseek 3Di:
DDPPPQPPPDDPDQLLPDPDLVSVQSLLVNLQLLLVLLVLVVPQDPVLCVPDHSLNLVVQLLVVCNVCSVVQDDPDSVSSSVVSVVSSVVSSVVSVVVVVVCVVDPPPCVVCVVVVVPPPPDPPDPDPDPRSCPCSPPVNSVVSNVSNVVVVVVLVPDDPVVSVVVSCCSVVVDPPPVPPPVDD